Protein AF-A0A7C4HFP3-F1 (afdb_monomer_lite)

Structure (mmCIF, N/CA/C/O backbone):
data_AF-A0A7C4HFP3-F1
#
_entry.id   AF-A0A7C4HFP3-F1
#
loop_
_atom_site.group_PDB
_atom_site.id
_atom_site.type_symbol
_atom_site.label_atom_id
_atom_site.label_alt_id
_atom_site.label_comp_id
_atom_site.label_asym_id
_atom_site.label_entity_id
_atom_site.label_seq_id
_atom_site.pdbx_PDB_ins_code
_atom_site.Cartn_x
_atom_site.Cartn_y
_atom_site.Cartn_z
_atom_site.occupancy
_atom_site.B_iso_or_equiv
_atom_site.auth_seq_id
_atom_site.auth_comp_id
_atom_site.auth_asym_id
_atom_site.auth_atom_id
_atom_site.pdbx_PDB_model_num
ATOM 1 N N . MET A 1 1 ? -25.262 -24.622 18.348 1.00 44.69 1 MET A N 1
ATOM 2 C CA . MET A 1 1 ? -24.887 -23.699 19.445 1.00 44.69 1 MET A CA 1
ATOM 3 C C . MET A 1 1 ? -24.596 -22.331 18.831 1.00 44.69 1 MET A C 1
ATOM 5 O O . MET A 1 1 ? -23.544 -22.157 18.230 1.00 44.69 1 MET A O 1
ATOM 9 N N . ILE A 1 2 ? -25.546 -21.393 18.863 1.00 47.62 2 ILE A N 1
ATOM 10 C CA . ILE A 1 2 ? -25.337 -20.056 18.283 1.00 47.62 2 ILE A CA 1
ATOM 11 C C . ILE A 1 2 ? -24.430 -19.285 19.248 1.00 47.62 2 ILE A C 1
ATOM 13 O O . ILE A 1 2 ? -24.820 -19.009 20.383 1.00 47.62 2 ILE A O 1
ATOM 17 N N . LYS A 1 3 ? -23.187 -18.998 18.843 1.00 55.00 3 LYS A N 1
ATOM 18 C CA . LYS A 1 3 ? -22.256 -18.203 19.656 1.00 55.00 3 LYS A CA 1
ATOM 19 C C . LYS A 1 3 ? -22.843 -16.798 19.828 1.00 55.00 3 LYS A C 1
ATOM 21 O O . LYS A 1 3 ? -22.959 -16.062 18.853 1.00 55.00 3 LYS A O 1
ATOM 26 N N . LYS A 1 4 ? -23.208 -16.429 21.063 1.00 72.38 4 LYS A N 1
ATOM 27 C CA . LYS A 1 4 ? -23.623 -15.058 21.399 1.00 72.38 4 LYS A CA 1
ATOM 28 C C . LYS A 1 4 ? -22.495 -14.084 21.053 1.00 72.38 4 LYS A C 1
ATOM 30 O O . LYS A 1 4 ? -21.352 -14.284 21.466 1.00 72.38 4 LYS A O 1
ATOM 35 N N . TRP A 1 5 ? -22.842 -13.039 20.310 1.00 72.81 5 TRP A N 1
ATOM 36 C CA . TRP A 1 5 ? -21.960 -11.923 19.991 1.00 72.81 5 TRP A CA 1
ATOM 37 C C . TRP A 1 5 ? -21.465 -11.242 21.279 1.00 72.81 5 TRP A C 1
ATOM 39 O O . TRP A 1 5 ? -22.260 -10.985 22.185 1.00 72.81 5 TRP A O 1
ATOM 49 N N . ARG A 1 6 ? -20.147 -11.010 21.382 1.00 79.19 6 ARG A N 1
ATOM 50 C CA . ARG A 1 6 ? -19.469 -10.622 22.638 1.00 79.19 6 ARG A CA 1
ATOM 51 C C . ARG A 1 6 ? -19.055 -9.150 22.732 1.00 79.19 6 ARG A C 1
ATOM 53 O O . ARG A 1 6 ? -18.759 -8.709 23.838 1.00 79.19 6 ARG A O 1
ATOM 60 N N . TYR A 1 7 ? -19.009 -8.427 21.617 1.00 82.12 7 TYR A N 1
ATOM 61 C CA . TYR A 1 7 ? -18.480 -7.060 21.551 1.00 82.12 7 TYR A CA 1
ATOM 62 C C . TYR A 1 7 ? -19.610 -6.041 21.333 1.00 82.12 7 TYR A C 1
ATOM 64 O O . TYR A 1 7 ? -20.630 -6.376 20.748 1.00 82.12 7 TYR A O 1
ATOM 72 N N . SER A 1 8 ? -19.494 -4.799 21.788 1.00 82.44 8 SER A N 1
ATOM 73 C CA . SER A 1 8 ? -20.427 -3.733 21.377 1.00 82.44 8 SER A CA 1
ATOM 74 C C . SER A 1 8 ? -20.034 -3.169 20.008 1.00 82.44 8 SER A C 1
ATOM 76 O O . SER A 1 8 ? -20.888 -2.943 19.153 1.00 82.44 8 SER A O 1
ATOM 78 N N . SER A 1 9 ? -18.731 -3.048 19.764 1.00 83.62 9 SER A N 1
ATOM 79 C CA . SER A 1 9 ? -18.134 -2.684 18.480 1.00 83.62 9 SER A CA 1
ATOM 80 C C . SER A 1 9 ? -16.896 -3.534 18.210 1.00 83.62 9 SER A C 1
ATOM 82 O O . SER A 1 9 ? -16.197 -3.950 19.137 1.00 83.62 9 SER A O 1
ATOM 84 N N . LEU A 1 10 ? -16.641 -3.819 16.935 1.00 87.06 10 LEU A N 1
ATOM 85 C CA . LEU A 1 10 ? -15.456 -4.522 16.464 1.00 87.06 10 LEU A CA 1
ATOM 86 C C . LEU A 1 10 ? -14.968 -3.856 15.177 1.00 87.06 10 LEU A C 1
ATOM 88 O O . LEU A 1 10 ? -15.705 -3.785 14.193 1.00 87.06 10 LEU A O 1
ATOM 92 N N . ILE A 1 11 ? -13.716 -3.412 15.168 1.00 89.00 11 ILE A N 1
ATOM 93 C CA . ILE A 1 11 ? -13.026 -2.961 13.960 1.00 89.00 11 ILE A CA 1
ATOM 94 C C . ILE A 1 11 ? -11.924 -3.952 13.598 1.00 89.00 11 ILE A C 1
ATOM 96 O O . ILE A 1 11 ? -11.245 -4.499 14.469 1.00 89.00 11 ILE A O 1
ATOM 100 N N . SER A 1 12 ? -11.756 -4.195 12.302 1.00 89.88 12 SER A N 1
ATOM 101 C CA . SER A 1 12 ? -10.656 -4.982 11.760 1.00 89.88 12 SER A CA 1
ATOM 102 C C . SER A 1 12 ? -9.906 -4.146 10.731 1.00 89.88 12 SER A C 1
ATOM 104 O O . SER A 1 12 ? -10.438 -3.883 9.651 1.00 89.88 12 SER A O 1
ATOM 106 N N . CYS A 1 13 ? -8.677 -3.751 11.046 1.00 91.38 13 CYS A N 1
ATOM 107 C CA . CYS A 1 13 ? -7.833 -2.923 10.188 1.00 91.38 13 CYS A CA 1
ATOM 108 C C . CYS A 1 13 ? -6.816 -3.783 9.420 1.00 91.38 13 CYS A C 1
ATOM 110 O O . CYS A 1 13 ? -6.242 -4.713 10.006 1.00 91.38 13 CYS A O 1
ATOM 112 N N . PRO A 1 14 ? -6.605 -3.516 8.119 1.00 93.00 14 PRO A N 1
ATOM 113 C CA . PRO A 1 14 ? -5.610 -4.221 7.323 1.00 93.00 14 PRO A CA 1
ATOM 114 C C . PRO A 1 14 ? -4.187 -3.864 7.768 1.00 93.00 14 PRO A C 1
ATOM 116 O O . PRO A 1 14 ? -3.936 -2.775 8.283 1.00 93.00 14 PRO A O 1
ATOM 119 N N . SER A 1 15 ? -3.246 -4.773 7.525 1.00 93.06 15 SER A N 1
ATOM 120 C CA . SER A 1 15 ? -1.833 -4.394 7.423 1.00 93.06 15 SER A CA 1
ATOM 121 C C . SER A 1 15 ? -1.589 -3.621 6.137 1.00 93.06 15 SER A C 1
ATOM 123 O O . SER A 1 15 ? -2.357 -3.735 5.182 1.00 93.06 15 SER A O 1
ATOM 125 N N . ILE A 1 16 ? -0.531 -2.815 6.118 1.00 93.69 16 ILE A N 1
ATOM 126 C CA . ILE A 1 16 ? -0.219 -1.931 4.999 1.00 93.69 16 ILE A CA 1
ATOM 127 C C . ILE A 1 16 ? 1.251 -2.098 4.631 1.00 93.69 16 ILE A C 1
ATOM 129 O O . ILE A 1 16 ? 2.123 -2.107 5.499 1.00 93.69 16 ILE A O 1
ATOM 133 N N . VAL A 1 17 ? 1.512 -2.209 3.332 1.00 95.25 17 VAL A N 1
ATOM 134 C CA . VAL A 1 17 ? 2.855 -2.149 2.753 1.00 95.25 17 VAL A CA 1
ATOM 135 C C . VAL A 1 17 ? 3.007 -0.812 2.034 1.00 95.25 17 VAL A C 1
ATOM 137 O O . VAL A 1 17 ? 2.148 -0.450 1.232 1.00 95.25 17 VAL A O 1
ATOM 140 N N . ILE A 1 18 ? 4.099 -0.091 2.295 1.00 96.25 18 ILE A N 1
ATOM 141 C CA . ILE A 1 18 ? 4.493 1.077 1.495 1.00 96.25 18 ILE A CA 1
ATOM 142 C C . ILE A 1 18 ? 5.400 0.582 0.382 1.00 96.25 18 ILE A C 1
ATOM 144 O O . ILE A 1 18 ? 6.543 0.203 0.635 1.00 96.25 18 ILE A O 1
ATOM 148 N N . LEU A 1 19 ? 4.870 0.558 -0.836 1.00 96.81 19 LEU A N 1
ATOM 149 C CA . LEU A 1 19 ? 5.567 0.066 -2.021 1.00 96.81 19 LEU A CA 1
ATOM 150 C C . LEU A 1 19 ? 6.767 0.938 -2.380 1.00 96.81 19 LEU A C 1
ATOM 152 O O . LEU A 1 19 ? 7.773 0.418 -2.847 1.00 96.81 19 LEU A O 1
ATOM 156 N N . GLY A 1 20 ? 6.668 2.236 -2.119 1.00 96.75 20 GLY A N 1
ATOM 157 C CA . GLY A 1 20 ? 7.759 3.175 -2.292 1.00 96.75 20 GLY A CA 1
ATOM 158 C C . GLY A 1 20 ? 7.278 4.618 -2.243 1.00 96.75 20 GLY A C 1
ATOM 159 O O . GLY A 1 20 ? 6.176 4.918 -1.771 1.00 96.75 20 GLY A O 1
ATOM 160 N N . GLU A 1 21 ? 8.129 5.508 -2.729 1.00 97.12 21 GLU A N 1
ATOM 161 C CA . GLU A 1 21 ? 7.926 6.952 -2.710 1.00 97.12 21 GLU A CA 1
ATOM 162 C C . GLU A 1 21 ? 8.136 7.576 -4.091 1.00 97.12 21 GLU A C 1
ATOM 164 O O . GLU A 1 21 ? 8.663 6.957 -5.019 1.00 97.12 21 GLU A O 1
ATOM 169 N N . PHE A 1 22 ? 7.719 8.829 -4.214 1.00 97.12 22 PHE A N 1
ATOM 170 C CA . PHE A 1 22 ? 8.021 9.673 -5.362 1.00 97.12 22 PHE A CA 1
ATOM 171 C C . PHE A 1 22 ? 8.162 11.127 -4.924 1.00 97.12 22 PHE A C 1
ATOM 173 O O . PHE A 1 22 ? 7.646 11.543 -3.880 1.00 97.12 22 PHE A O 1
ATOM 180 N N . LYS A 1 23 ? 8.839 11.916 -5.758 1.00 95.31 23 LYS A N 1
ATOM 181 C CA . LYS A 1 23 ? 8.830 13.378 -5.686 1.00 95.31 23 LYS A CA 1
ATOM 182 C C . LYS A 1 23 ? 8.262 13.932 -6.980 1.00 95.31 23 LYS A C 1
ATOM 184 O O . LYS A 1 23 ? 8.644 13.498 -8.061 1.00 95.31 23 LYS A O 1
ATOM 189 N N . TYR A 1 24 ? 7.376 14.908 -6.862 1.00 91.56 24 TYR A N 1
ATOM 190 C CA . TYR A 1 24 ? 6.824 15.629 -7.999 1.00 91.56 24 TYR A CA 1
ATOM 191 C C . TYR A 1 24 ? 6.900 17.119 -7.691 1.00 91.56 24 TYR A C 1
ATOM 193 O O . TYR A 1 24 ? 6.152 17.623 -6.857 1.00 91.56 24 TYR A O 1
ATOM 201 N N . ARG A 1 25 ? 7.828 17.833 -8.339 1.00 89.25 25 ARG A N 1
ATOM 202 C CA . ARG A 1 25 ? 8.167 19.224 -7.982 1.00 89.25 25 ARG A CA 1
ATOM 203 C C . ARG A 1 25 ? 8.551 19.312 -6.491 1.00 89.25 25 ARG A C 1
ATOM 205 O O . ARG A 1 25 ? 9.340 18.495 -6.025 1.00 89.25 25 ARG A O 1
ATOM 212 N N . ASP A 1 26 ? 7.970 20.251 -5.746 1.00 87.94 26 ASP A N 1
ATOM 213 C CA . ASP A 1 26 ? 8.252 20.481 -4.321 1.00 87.94 26 ASP A CA 1
ATOM 214 C C . ASP A 1 26 ? 7.401 19.622 -3.371 1.00 87.94 26 ASP A C 1
ATOM 216 O O . ASP A 1 26 ? 7.373 19.858 -2.162 1.00 87.94 26 ASP A O 1
ATOM 220 N N . THR A 1 27 ? 6.681 18.629 -3.899 1.00 90.00 27 THR A N 1
ATOM 221 C CA . THR A 1 27 ? 5.898 17.692 -3.091 1.00 90.00 27 THR A CA 1
ATOM 222 C C . THR A 1 27 ? 6.437 16.268 -3.192 1.00 90.00 27 THR A C 1
ATOM 224 O O . THR A 1 27 ? 7.168 15.900 -4.115 1.00 90.00 27 THR A O 1
ATOM 227 N N . TYR A 1 28 ? 6.095 15.470 -2.188 1.00 94.50 28 TYR A N 1
ATOM 228 C CA . TYR A 1 28 ? 6.434 14.063 -2.093 1.00 94.50 28 TYR A CA 1
ATOM 229 C C . TYR A 1 28 ? 5.181 13.243 -1.820 1.00 94.50 28 TYR A C 1
ATOM 231 O O . TYR A 1 28 ? 4.161 13.763 -1.358 1.00 94.50 28 TYR A O 1
ATOM 239 N N . GLY A 1 29 ? 5.264 11.949 -2.083 1.00 97.06 29 GLY A N 1
ATOM 240 C CA . GLY A 1 29 ? 4.151 11.049 -1.865 1.00 97.06 29 GLY A CA 1
ATOM 241 C C . GLY A 1 29 ? 4.576 9.617 -1.607 1.00 97.06 29 GLY A C 1
ATOM 242 O O . GLY A 1 29 ? 5.741 9.256 -1.777 1.00 97.06 29 GLY A O 1
ATOM 243 N N . TYR A 1 30 ? 3.602 8.817 -1.186 1.00 97.62 30 TYR A N 1
ATOM 244 C CA . TYR A 1 30 ? 3.766 7.392 -0.934 1.00 97.62 30 TYR A CA 1
ATOM 245 C C . TYR A 1 30 ? 2.798 6.583 -1.776 1.00 97.62 30 TYR A C 1
ATOM 247 O O . TYR A 1 30 ? 1.678 7.012 -2.062 1.00 97.62 30 TYR A O 1
ATOM 255 N N . VAL A 1 31 ? 3.234 5.374 -2.102 1.00 98.00 31 VAL A N 1
ATOM 256 C CA . VAL A 1 31 ? 2.419 4.362 -2.759 1.00 98.00 31 VAL A CA 1
ATOM 257 C C . VAL A 1 31 ? 2.190 3.212 -1.796 1.00 98.00 31 VAL A C 1
ATOM 259 O O . VAL A 1 31 ? 3.138 2.712 -1.192 1.00 98.00 31 VAL A O 1
ATOM 262 N N . LEU A 1 32 ? 0.937 2.796 -1.629 1.00 96.88 32 LEU A N 1
ATOM 263 C CA . LEU A 1 32 ? 0.544 1.852 -0.591 1.00 96.88 32 LEU A CA 1
ATOM 264 C C . LEU A 1 32 ? -0.312 0.716 -1.115 1.00 96.88 32 LEU A C 1
ATOM 266 O O . LEU A 1 32 ? -1.033 0.833 -2.106 1.00 96.88 32 LEU A O 1
ATOM 270 N N . LEU A 1 33 ? -0.224 -0.376 -0.367 1.00 96.62 33 LEU A N 1
ATOM 271 C CA . LEU A 1 33 ? -0.900 -1.629 -0.618 1.00 96.62 33 LEU A CA 1
ATOM 272 C C . LEU A 1 33 ? -1.437 -2.193 0.712 1.00 96.62 33 LEU A C 1
ATOM 274 O O . LEU A 1 33 ? -0.693 -2.869 1.433 1.00 96.62 33 LEU A O 1
ATOM 278 N N . PRO A 1 34 ? -2.698 -1.911 1.091 1.00 95.81 34 PRO A N 1
ATOM 279 C CA . PRO A 1 34 ? -3.375 -2.634 2.161 1.00 95.81 34 PRO A CA 1
ATOM 280 C C . PRO A 1 34 ? -3.487 -4.128 1.835 1.00 95.81 34 PRO A C 1
ATOM 282 O O . PRO A 1 34 ? -3.687 -4.521 0.684 1.00 95.81 34 PRO A O 1
ATOM 285 N N . LEU A 1 35 ? -3.397 -4.971 2.862 1.00 94.69 35 LEU A N 1
ATOM 286 C CA . LEU A 1 35 ? -3.428 -6.428 2.743 1.00 94.69 35 LEU A CA 1
ATOM 287 C C . LEU A 1 35 ? -4.611 -7.047 3.490 1.00 94.69 35 LEU A C 1
ATOM 289 O O . LEU A 1 35 ? -5.059 -6.567 4.535 1.00 94.69 35 LEU A O 1
ATOM 293 N N . VAL A 1 36 ? -5.083 -8.189 2.986 1.00 92.00 36 VAL A N 1
ATOM 294 C CA . VAL A 1 36 ? -6.166 -8.964 3.610 1.00 92.00 36 VAL A CA 1
ATOM 295 C C . VAL A 1 36 ? -5.711 -9.533 4.957 1.00 92.00 36 VAL A C 1
ATOM 297 O O . VAL A 1 36 ? -6.505 -9.593 5.894 1.00 92.00 36 VAL A O 1
ATOM 300 N N . TYR A 1 37 ? -4.443 -9.941 5.064 1.00 88.00 37 TYR A N 1
ATOM 301 C CA . TYR A 1 37 ? -3.805 -10.487 6.264 1.00 88.00 37 TYR A CA 1
ATOM 302 C C . TYR A 1 37 ? -2.300 -10.152 6.253 1.00 88.00 37 TYR A C 1
ATOM 304 O O . TYR A 1 37 ? -1.715 -10.166 5.168 1.00 88.00 37 TYR A O 1
ATOM 312 N N . PRO A 1 38 ? -1.652 -9.921 7.415 1.00 89.19 38 PRO A N 1
ATOM 313 C CA . PRO A 1 38 ? -2.210 -9.899 8.776 1.00 89.19 38 PRO A CA 1
ATOM 314 C C . PRO A 1 38 ? -3.124 -8.696 9.050 1.00 89.19 38 PRO A C 1
ATOM 316 O O . PRO A 1 38 ? -3.157 -7.744 8.278 1.00 89.19 38 PRO A O 1
ATOM 319 N N . ARG A 1 39 ? -3.911 -8.753 10.133 1.00 90.38 39 ARG A N 1
ATOM 320 C CA . ARG A 1 39 ? -4.842 -7.684 10.543 1.00 90.38 39 ARG A CA 1
ATOM 321 C C . ARG A 1 39 ? -4.739 -7.390 12.035 1.00 90.38 39 ARG A C 1
ATOM 323 O O . ARG A 1 39 ? -4.388 -8.273 12.823 1.00 90.38 39 ARG A O 1
ATOM 330 N N . VAL A 1 40 ? -5.118 -6.174 12.409 1.00 89.94 40 VAL A N 1
ATOM 331 C CA . VAL A 1 40 ? -5.396 -5.775 13.792 1.00 89.94 40 VAL A CA 1
ATOM 332 C C . VAL A 1 40 ? -6.902 -5.830 13.992 1.00 89.94 40 VAL A C 1
ATOM 334 O O . VAL A 1 40 ? -7.651 -5.236 13.222 1.00 89.94 40 VAL A O 1
ATOM 337 N N . ASN A 1 41 ? -7.355 -6.546 15.018 1.00 89.44 41 ASN A N 1
ATOM 338 C CA . ASN A 1 41 ? -8.759 -6.566 15.414 1.00 89.44 41 ASN A CA 1
ATOM 339 C C . ASN A 1 41 ? -8.889 -5.918 16.787 1.00 89.44 41 ASN A C 1
ATOM 341 O O . ASN A 1 41 ? -8.182 -6.306 17.716 1.00 89.44 41 ASN A O 1
ATOM 345 N N . ILE A 1 42 ? -9.788 -4.948 16.917 1.00 88.50 42 ILE A N 1
ATOM 346 C CA . ILE A 1 42 ? -10.028 -4.243 18.175 1.00 88.50 42 ILE A CA 1
ATOM 347 C C . ILE A 1 42 ? -11.515 -4.314 18.479 1.00 88.50 42 ILE A C 1
ATOM 349 O O . ILE A 1 42 ? -12.342 -3.861 17.688 1.00 88.50 42 ILE A O 1
ATOM 353 N N . GLY A 1 43 ? -11.846 -4.913 19.618 1.00 88.00 43 GLY A N 1
ATOM 354 C CA . GLY A 1 43 ? -13.211 -5.044 20.106 1.00 88.00 43 GLY A CA 1
ATOM 355 C C . GLY A 1 43 ? -13.427 -4.249 21.386 1.00 88.00 43 GLY A C 1
ATOM 356 O O . GLY A 1 43 ? -12.537 -4.168 22.229 1.00 88.00 43 GLY A O 1
ATOM 357 N N . VAL A 1 44 ? -14.626 -3.699 21.566 1.00 86.00 44 VAL A N 1
ATOM 358 C CA . VAL A 1 44 ? -15.064 -3.140 22.853 1.00 86.00 44 VAL A CA 1
ATOM 359 C C . VAL A 1 44 ? -15.953 -4.157 23.555 1.00 86.00 44 VAL A C 1
ATOM 361 O O . VAL A 1 44 ? -16.966 -4.592 23.009 1.00 86.00 44 VAL A O 1
ATOM 364 N N . ARG A 1 45 ? -15.593 -4.548 24.778 1.00 86.06 45 ARG A N 1
ATOM 365 C CA . ARG A 1 45 ? -16.376 -5.456 25.623 1.00 86.06 45 ARG A CA 1
ATOM 366 C C . ARG A 1 45 ? -16.523 -4.860 27.015 1.00 86.06 45 ARG A C 1
ATOM 368 O O . ARG A 1 45 ? -15.530 -4.622 27.694 1.00 86.06 45 ARG A O 1
ATOM 375 N N . ASN A 1 46 ? -17.764 -4.637 27.453 1.00 84.88 46 ASN A N 1
ATOM 376 C CA . ASN A 1 46 ? -18.079 -4.025 28.752 1.00 84.88 46 ASN A CA 1
ATOM 377 C C . ASN A 1 46 ? -17.323 -2.696 28.984 1.00 84.88 46 ASN A C 1
ATOM 379 O O . ASN A 1 46 ? -16.759 -2.479 30.054 1.00 84.88 46 ASN A O 1
ATOM 383 N N . GLY A 1 47 ? -17.231 -1.853 27.948 1.00 81.56 47 GLY A N 1
ATOM 384 C CA . GLY A 1 47 ? -16.500 -0.579 27.991 1.00 81.56 47 GLY A CA 1
ATOM 385 C C . GLY A 1 47 ? -14.969 -0.691 27.967 1.00 81.56 47 GLY A C 1
ATOM 386 O O . GLY A 1 47 ? -14.295 0.332 28.003 1.00 81.56 47 GLY A O 1
ATOM 387 N N . LYS A 1 48 ? -14.399 -1.902 27.887 1.00 86.38 48 LYS A N 1
ATOM 388 C CA . LYS A 1 48 ? -12.948 -2.128 27.796 1.00 86.38 48 LYS A CA 1
ATOM 389 C C . LYS A 1 48 ? -12.533 -2.492 26.375 1.00 86.38 48 LYS A C 1
ATOM 391 O O . LYS A 1 48 ? -13.218 -3.271 25.712 1.00 86.38 48 LYS A O 1
ATOM 396 N N . LEU A 1 49 ? -11.398 -1.952 25.938 1.00 88.12 49 LEU A N 1
ATOM 397 C CA . LEU A 1 49 ? -10.771 -2.296 24.664 1.00 88.12 49 LEU A CA 1
ATOM 398 C C . LEU A 1 49 ? -10.012 -3.620 24.786 1.00 88.12 49 LEU A C 1
ATOM 400 O O . LEU A 1 49 ? -9.195 -3.797 25.687 1.00 88.12 49 LEU A O 1
ATOM 404 N N . GLU A 1 50 ? -10.261 -4.526 23.851 1.00 89.12 50 GLU A N 1
ATOM 405 C CA . GLU A 1 50 ? -9.519 -5.766 23.657 1.00 89.12 50 GLU A CA 1
ATOM 406 C C . GLU A 1 50 ? -8.848 -5.708 22.283 1.00 89.12 50 GLU A C 1
ATOM 408 O O . GLU A 1 50 ? -9.520 -5.540 21.264 1.00 89.12 50 GLU A O 1
ATOM 413 N N . VAL A 1 51 ? -7.519 -5.816 22.259 1.00 86.94 51 VAL A N 1
ATOM 414 C CA . VAL A 1 51 ? -6.713 -5.728 21.037 1.00 86.94 51 VAL A CA 1
ATOM 415 C C . VAL A 1 51 ? -6.157 -7.106 20.721 1.00 86.94 51 VAL A C 1
ATOM 417 O O . VAL A 1 51 ? -5.445 -7.701 21.525 1.00 86.94 51 VAL A O 1
ATOM 420 N N . ILE A 1 52 ? -6.469 -7.602 19.530 1.00 84.50 52 ILE A N 1
ATOM 421 C CA . ILE A 1 52 ? -5.925 -8.836 18.976 1.00 84.50 52 ILE A CA 1
ATOM 422 C C . ILE A 1 52 ? -5.177 -8.451 17.701 1.00 84.50 52 ILE A C 1
ATOM 424 O O . ILE A 1 52 ? -5.747 -8.415 16.605 1.00 84.50 52 ILE A O 1
ATOM 428 N N . SER A 1 53 ? -3.894 -8.131 17.862 1.00 83.00 53 SER A N 1
ATOM 429 C CA . SER A 1 53 ? -2.993 -7.802 16.760 1.00 83.00 53 SER A CA 1
ATOM 430 C C . SER A 1 53 ? -2.168 -9.020 16.360 1.00 83.00 53 SER A C 1
ATOM 432 O O . SER A 1 53 ? -1.620 -9.726 17.205 1.00 83.00 53 SER A O 1
ATOM 434 N N . ARG A 1 54 ? -2.091 -9.277 15.053 1.00 77.56 54 ARG A N 1
ATOM 435 C CA . ARG A 1 54 ? -1.156 -10.247 14.460 1.00 77.56 54 ARG A CA 1
ATOM 436 C C . ARG A 1 54 ? -0.249 -9.603 13.420 1.00 77.56 54 ARG A C 1
ATOM 438 O O . ARG A 1 54 ? 0.365 -10.320 12.636 1.00 77.56 54 ARG A O 1
ATOM 445 N N . ILE A 1 55 ? -0.234 -8.274 13.346 1.00 80.50 55 ILE A N 1
ATOM 446 C CA . ILE A 1 55 ? 0.574 -7.553 12.368 1.00 80.50 55 ILE A CA 1
ATOM 447 C C . ILE A 1 55 ? 1.984 -7.418 12.949 1.00 80.50 55 ILE A C 1
ATOM 449 O O . ILE A 1 55 ? 2.136 -6.748 13.968 1.00 80.50 55 ILE A O 1
ATOM 453 N N . PRO A 1 56 ? 3.009 -8.045 12.347 1.00 82.12 56 PRO A N 1
ATOM 454 C CA . PRO A 1 56 ? 4.379 -7.811 12.768 1.00 82.12 56 PRO A CA 1
ATOM 455 C C . PRO A 1 56 ? 4.822 -6.395 12.379 1.00 82.12 56 PRO A C 1
ATOM 457 O O . PRO A 1 56 ? 4.279 -5.787 11.454 1.00 82.12 56 PRO A O 1
ATOM 460 N N . ASN A 1 57 ? 5.852 -5.877 13.050 1.00 82.50 57 ASN A N 1
ATOM 461 C CA . ASN A 1 57 ? 6.370 -4.528 12.793 1.00 82.50 57 ASN A CA 1
ATOM 462 C C . ASN A 1 57 ? 6.840 -4.322 11.340 1.00 82.50 57 ASN A C 1
ATOM 464 O O . ASN A 1 57 ? 6.790 -3.201 10.839 1.00 82.50 57 ASN A O 1
ATOM 468 N N . SER A 1 5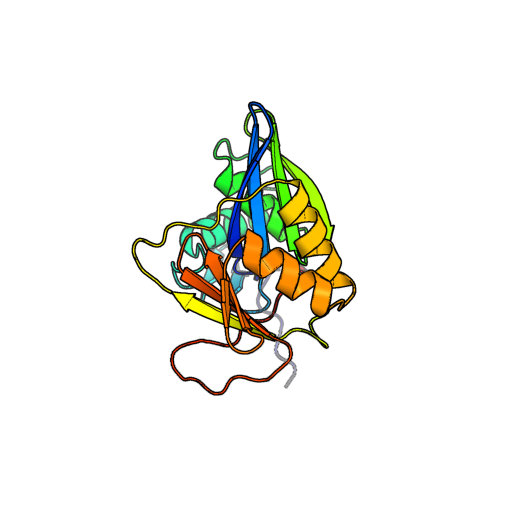8 ? 7.172 -5.403 10.628 1.00 81.75 58 SER A N 1
ATOM 469 C CA . SER A 1 58 ? 7.479 -5.409 9.191 1.00 81.75 58 SER A CA 1
ATOM 470 C C . SER A 1 58 ? 6.331 -4.950 8.277 1.00 81.75 58 SER A C 1
ATOM 472 O O . SER A 1 58 ? 6.561 -4.709 7.096 1.00 81.75 58 SER A O 1
ATOM 474 N N . PHE A 1 59 ? 5.113 -4.801 8.807 1.00 85.81 59 PHE A N 1
ATOM 475 C CA . PHE A 1 59 ? 3.945 -4.239 8.119 1.00 85.81 59 PHE A CA 1
ATOM 476 C C . PHE A 1 59 ? 3.359 -3.030 8.868 1.00 85.81 59 PHE A C 1
ATOM 478 O O . PHE A 1 59 ? 2.138 -2.875 8.964 1.00 85.81 59 PHE A O 1
ATOM 485 N N . LEU A 1 60 ? 4.228 -2.204 9.462 1.00 87.88 60 LEU A N 1
ATOM 486 C CA . LEU A 1 60 ? 3.845 -1.008 10.223 1.00 87.88 60 LEU A CA 1
ATOM 487 C C . LEU A 1 60 ? 2.912 -1.312 11.409 1.00 87.88 60 LEU A C 1
ATOM 489 O O . LEU A 1 60 ? 2.053 -0.496 11.740 1.00 87.88 60 LEU A O 1
ATOM 493 N N . GLY A 1 61 ? 3.066 -2.479 12.048 1.00 88.62 61 GLY A N 1
ATOM 494 C CA . GLY A 1 61 ? 2.154 -2.985 13.082 1.00 88.62 61 GLY A CA 1
ATOM 495 C C . GLY A 1 61 ? 1.803 -1.972 14.177 1.00 88.62 61 GLY A C 1
ATOM 496 O O . GLY A 1 61 ? 0.623 -1.774 14.459 1.00 88.62 61 GLY A O 1
ATOM 497 N N . GLU A 1 62 ? 2.796 -1.272 14.729 1.00 90.31 62 GLU A N 1
ATOM 498 C CA . GLU A 1 62 ? 2.588 -0.242 15.758 1.00 90.31 62 GLU A CA 1
ATOM 499 C C . GLU A 1 62 ? 1.762 0.953 15.256 1.00 90.31 62 GLU A C 1
ATOM 501 O O . GLU A 1 62 ? 0.809 1.374 15.918 1.00 90.31 62 GLU A O 1
ATOM 506 N N . ILE A 1 63 ? 2.080 1.473 14.065 1.00 92.12 63 ILE A N 1
ATOM 507 C CA . ILE A 1 63 ? 1.367 2.610 13.464 1.00 92.12 63 ILE A CA 1
ATOM 508 C C . ILE A 1 63 ? -0.064 2.200 13.109 1.00 92.12 63 ILE A C 1
ATOM 510 O O . ILE A 1 63 ? -1.014 2.910 13.438 1.00 92.12 63 ILE A O 1
ATOM 514 N N . VAL A 1 64 ? -0.234 1.031 12.486 1.00 92.50 64 VAL A N 1
ATOM 515 C CA . VAL A 1 64 ? -1.545 0.476 12.129 1.00 92.50 64 VAL A CA 1
ATOM 516 C C . VAL A 1 64 ? -2.398 0.273 13.375 1.00 92.50 64 VAL A C 1
ATOM 518 O O . VAL A 1 64 ? -3.563 0.664 13.380 1.00 92.50 64 VAL A O 1
ATOM 521 N N . GLU A 1 65 ? -1.845 -0.294 14.448 1.00 91.75 65 GLU A N 1
ATOM 522 C CA . GLU A 1 65 ? -2.577 -0.488 15.698 1.00 91.75 65 GLU A CA 1
ATOM 523 C C . GLU A 1 65 ? -2.991 0.847 16.328 1.00 91.75 65 GLU A C 1
ATOM 525 O O . GLU A 1 65 ? -4.153 1.002 16.712 1.00 91.75 65 GLU A O 1
ATOM 530 N N . LYS A 1 66 ? -2.079 1.826 16.391 1.00 91.06 66 LYS A N 1
ATOM 531 C CA . LYS A 1 66 ? -2.361 3.181 16.891 1.00 91.06 66 LYS A CA 1
ATOM 532 C C . LYS A 1 66 ? -3.495 3.837 16.102 1.00 91.06 66 LYS A C 1
ATOM 534 O O . LYS A 1 66 ? -4.471 4.296 16.693 1.00 91.06 66 LYS A O 1
ATOM 539 N N . VAL A 1 67 ? -3.392 3.844 14.776 1.00 91.12 67 VAL A N 1
ATOM 540 C CA . VAL A 1 67 ? -4.404 4.409 13.874 1.00 91.12 67 VAL A CA 1
ATOM 541 C C . VAL A 1 67 ? -5.743 3.684 14.030 1.00 91.12 67 VAL A C 1
ATOM 543 O O . VAL A 1 67 ? -6.778 4.330 14.172 1.00 91.12 67 VAL A O 1
ATOM 546 N N . CYS A 1 68 ? -5.735 2.351 14.082 1.00 89.94 68 CYS A N 1
ATOM 547 C CA . CYS A 1 68 ? -6.944 1.544 14.228 1.00 89.94 68 CYS A CA 1
ATOM 548 C C . CYS A 1 68 ? -7.665 1.811 15.561 1.00 89.94 68 CYS A C 1
ATOM 550 O O . CYS A 1 68 ? -8.888 1.960 15.591 1.00 89.94 68 CYS A O 1
ATOM 552 N N . LYS A 1 69 ? -6.908 1.933 16.664 1.00 89.31 69 LYS A N 1
ATOM 553 C CA . LYS A 1 69 ? -7.435 2.347 17.976 1.00 89.31 69 LYS A CA 1
ATOM 554 C C . LYS A 1 69 ? -8.081 3.727 17.894 1.00 89.31 69 LYS A C 1
ATOM 556 O O . LYS A 1 69 ? -9.185 3.908 18.398 1.00 89.31 69 LYS A O 1
ATOM 561 N N . ASN A 1 70 ? -7.422 4.678 17.235 1.00 88.56 70 ASN A N 1
ATOM 562 C CA . ASN A 1 70 ? -7.937 6.036 17.096 1.00 88.56 70 ASN A CA 1
ATOM 563 C C . ASN A 1 70 ? -9.226 6.091 16.272 1.00 88.56 70 ASN A C 1
ATOM 565 O O . ASN A 1 70 ? -10.139 6.792 16.682 1.00 88.56 70 ASN A O 1
ATOM 569 N N . ILE A 1 71 ? -9.350 5.317 15.188 1.00 87.44 71 ILE A N 1
ATOM 570 C CA . ILE A 1 71 ? -10.603 5.227 14.414 1.00 87.44 71 ILE A CA 1
ATOM 571 C C . ILE A 1 71 ? -11.763 4.741 15.294 1.00 87.44 71 ILE A C 1
ATOM 573 O O . ILE A 1 71 ? -12.870 5.266 15.211 1.00 87.44 71 ILE A O 1
ATOM 577 N N . LEU A 1 72 ? -11.521 3.739 16.145 1.00 85.19 72 LEU A N 1
ATOM 578 C CA . LEU A 1 72 ? -12.558 3.178 17.012 1.00 85.19 72 LEU A CA 1
ATOM 579 C C . LEU A 1 72 ? -12.977 4.135 18.139 1.00 85.19 72 LEU A C 1
ATOM 581 O O . LEU A 1 72 ? -14.150 4.170 18.506 1.00 85.19 72 LEU A O 1
ATOM 585 N N . CYS A 1 73 ? -12.020 4.870 18.709 1.00 80.56 73 CYS A N 1
ATOM 586 C CA . CYS A 1 73 ? -12.233 5.713 19.888 1.00 80.56 73 CYS A CA 1
ATOM 587 C C . CYS A 1 73 ? -12.588 7.170 19.558 1.00 80.56 73 CYS A C 1
ATOM 589 O O . CYS A 1 73 ? -13.235 7.832 20.368 1.00 80.56 73 CYS A O 1
ATOM 591 N N . SER A 1 74 ? -12.167 7.673 18.398 1.00 73.19 74 SER A N 1
ATOM 592 C CA . SER A 1 74 ? -12.218 9.091 18.043 1.00 73.19 74 SER A CA 1
ATOM 593 C C . SER A 1 74 ? -12.817 9.268 16.651 1.00 73.19 74 SER A C 1
ATOM 595 O O . SER A 1 74 ? -12.223 8.881 15.651 1.00 73.19 74 SER A O 1
ATOM 597 N N . GLN A 1 75 ? -13.970 9.935 16.566 1.00 64.19 75 GLN A N 1
ATOM 598 C CA . GLN A 1 75 ? -14.614 10.236 15.279 1.00 64.19 75 GLN A CA 1
ATOM 599 C C . GLN A 1 75 ? -13.857 11.291 14.444 1.00 64.19 75 GLN A C 1
ATOM 601 O O . GLN A 1 75 ? -14.126 11.417 13.256 1.00 64.19 75 GLN A O 1
ATOM 606 N N . ASN A 1 76 ? -12.894 12.011 15.040 1.00 64.25 76 ASN A N 1
ATOM 607 C CA . ASN A 1 76 ? -12.141 13.107 14.412 1.00 64.25 76 ASN A CA 1
ATOM 608 C C . ASN A 1 76 ? -10.620 12.946 14.595 1.00 64.25 76 ASN A C 1
ATOM 610 O O . ASN A 1 76 ? -9.963 13.799 15.193 1.00 64.25 76 ASN A O 1
ATOM 614 N N . TYR A 1 77 ? -10.041 11.834 14.138 1.00 70.81 77 TYR A N 1
ATOM 615 C CA . TYR A 1 77 ? -8.586 11.669 14.182 1.00 70.81 77 TYR A CA 1
ATOM 616 C C . TYR A 1 77 ? -7.897 12.571 13.148 1.00 70.81 77 TYR A C 1
ATOM 618 O O . TYR A 1 77 ? -8.095 12.421 11.944 1.00 70.81 77 TYR A O 1
ATOM 626 N N . VAL A 1 78 ? -7.058 13.489 13.631 1.00 71.56 78 VAL A N 1
ATOM 627 C CA . VAL A 1 78 ? -6.189 14.341 12.810 1.00 71.56 78 VAL A CA 1
ATOM 628 C C . VAL A 1 78 ? -4.750 14.078 13.242 1.00 71.56 78 VAL A C 1
ATOM 630 O O . VAL A 1 78 ? -4.366 14.446 14.351 1.00 71.56 78 VAL A O 1
ATOM 633 N N . SER A 1 79 ? -3.958 13.421 12.390 1.00 77.88 79 SER A N 1
ATOM 634 C CA . SER A 1 79 ? -2.511 13.297 12.608 1.00 77.88 79 SER A CA 1
ATOM 635 C C . SER A 1 79 ? -1.761 14.410 11.887 1.00 77.88 79 SER A C 1
ATOM 637 O O . SER A 1 79 ? -2.064 14.716 10.732 1.00 77.88 79 SER A O 1
ATOM 639 N N . THR A 1 80 ? -0.782 15.001 12.573 1.00 82.06 80 THR A N 1
ATOM 640 C CA . THR A 1 80 ? 0.191 15.937 11.995 1.00 82.06 80 THR A CA 1
ATOM 641 C C . THR A 1 80 ? 1.351 15.217 11.310 1.00 82.06 80 THR A C 1
ATOM 643 O O . THR A 1 80 ? 2.076 15.846 10.539 1.00 82.06 80 THR A O 1
ATOM 646 N N . ASP A 1 81 ? 1.518 13.917 11.565 1.00 91.12 81 ASP A N 1
ATOM 647 C CA . ASP A 1 81 ? 2.483 13.077 10.871 1.00 91.12 81 ASP A CA 1
ATOM 648 C C . ASP A 1 81 ? 1.897 12.587 9.541 1.00 91.12 81 ASP A C 1
ATOM 650 O O . ASP A 1 81 ? 0.801 12.023 9.477 1.00 91.12 81 ASP A O 1
ATOM 654 N N . PHE A 1 82 ? 2.635 12.818 8.454 1.00 92.12 82 PHE A N 1
ATOM 655 C CA . PHE A 1 82 ? 2.162 12.484 7.114 1.00 92.12 82 PHE A CA 1
ATOM 656 C C . PHE A 1 82 ? 1.997 10.973 6.923 1.00 92.12 82 PHE A C 1
ATOM 658 O O . PHE A 1 82 ? 1.025 10.547 6.303 1.00 92.12 82 PHE A O 1
ATOM 665 N N . LEU A 1 83 ? 2.910 10.159 7.461 1.00 92.88 83 LEU A N 1
ATOM 666 C CA . LEU A 1 83 ? 2.836 8.709 7.321 1.00 92.88 83 LEU A CA 1
ATOM 667 C C . LEU A 1 83 ? 1.608 8.155 8.055 1.00 92.88 83 LEU A C 1
ATOM 669 O O . LEU A 1 83 ? 0.851 7.373 7.483 1.00 92.88 83 LEU A O 1
ATOM 673 N N . GLU A 1 84 ? 1.345 8.608 9.279 1.00 93.06 84 GLU A N 1
ATOM 674 C CA . GLU A 1 84 ? 0.119 8.277 10.008 1.00 93.06 84 GLU A CA 1
ATOM 675 C C . GLU A 1 84 ? -1.142 8.712 9.251 1.00 93.06 84 GLU A C 1
ATOM 677 O O . GLU A 1 84 ? -2.122 7.966 9.225 1.00 93.06 84 GLU A O 1
ATOM 682 N N . ASN A 1 85 ? -1.127 9.884 8.604 1.00 92.69 85 ASN A N 1
ATOM 683 C CA . ASN A 1 85 ? -2.252 10.379 7.805 1.00 92.69 85 ASN A CA 1
ATOM 684 C C . ASN A 1 85 ? -2.533 9.473 6.596 1.00 92.69 85 ASN A C 1
ATOM 686 O O . ASN A 1 85 ? -3.678 9.088 6.346 1.00 92.69 85 ASN A O 1
ATOM 690 N N . VAL A 1 86 ? -1.475 9.082 5.884 1.00 94.56 86 VAL A N 1
ATOM 691 C CA . VAL A 1 86 ? -1.533 8.139 4.765 1.00 94.56 86 VAL A CA 1
ATOM 692 C C . VAL A 1 86 ? -2.070 6.779 5.229 1.00 94.56 86 VAL A C 1
ATOM 694 O O . VAL A 1 86 ? -2.989 6.234 4.614 1.00 94.56 86 VAL A O 1
ATOM 697 N N . VAL A 1 87 ? -1.542 6.242 6.334 1.00 93.94 87 VAL A N 1
ATOM 698 C CA . VAL A 1 87 ? -1.976 4.965 6.924 1.00 93.94 87 VAL A CA 1
ATOM 699 C C . VAL A 1 87 ? -3.448 5.032 7.331 1.00 93.94 87 VAL A C 1
ATOM 701 O O . VAL A 1 87 ? -4.212 4.137 6.980 1.00 93.94 87 VAL A O 1
ATOM 704 N N . TYR A 1 88 ? -3.876 6.111 7.992 1.00 92.12 88 TYR A N 1
ATOM 705 C CA . TYR A 1 88 ? -5.275 6.355 8.351 1.00 92.12 88 TYR A CA 1
ATOM 706 C C . TYR A 1 88 ? -6.195 6.353 7.134 1.00 92.12 88 TYR A C 1
ATOM 708 O O . TYR A 1 88 ? -7.174 5.610 7.122 1.00 92.12 88 TYR A O 1
ATOM 716 N N . LYS A 1 89 ? -5.878 7.120 6.086 1.00 91.75 89 LYS A N 1
ATOM 717 C CA . LYS A 1 89 ? -6.719 7.168 4.882 1.00 91.75 89 LYS A CA 1
ATOM 718 C C . LYS A 1 89 ? -6.743 5.820 4.156 1.00 91.75 89 LYS A C 1
ATOM 720 O O . LYS A 1 89 ? -7.805 5.407 3.698 1.00 91.75 89 LYS A O 1
ATOM 725 N N . THR A 1 90 ? -5.629 5.091 4.142 1.00 93.00 90 THR A N 1
ATOM 726 C CA . THR A 1 90 ? -5.541 3.739 3.560 1.00 93.00 90 THR A CA 1
ATOM 727 C C . THR A 1 90 ? -6.456 2.734 4.271 1.00 93.00 90 THR A C 1
ATOM 729 O O . THR A 1 90 ? -6.902 1.769 3.659 1.00 93.00 90 THR A O 1
ATOM 732 N N . MET A 1 91 ? -6.827 2.962 5.538 1.00 90.31 91 MET A N 1
ATOM 733 C CA . MET A 1 91 ? -7.814 2.104 6.209 1.00 90.31 91 MET A CA 1
ATOM 734 C C . MET A 1 91 ? -9.169 2.112 5.498 1.00 90.31 91 MET A C 1
ATOM 736 O O . MET A 1 91 ? -9.873 1.108 5.555 1.00 90.31 91 MET A O 1
ATOM 740 N N . PHE A 1 92 ? -9.520 3.213 4.825 1.00 88.75 92 PHE A N 1
ATOM 741 C CA . PHE A 1 92 ? -10.808 3.410 4.157 1.00 88.75 92 PHE A CA 1
ATOM 742 C C . PHE A 1 92 ? -10.775 3.096 2.654 1.00 88.75 92 PHE A C 1
ATOM 744 O O . PHE A 1 92 ? -11.822 2.789 2.086 1.00 88.75 92 PHE A O 1
ATOM 751 N N . TYR A 1 93 ? -9.602 3.135 2.016 1.00 88.12 93 TYR A N 1
ATOM 752 C CA . TYR A 1 93 ? -9.436 2.940 0.569 1.00 88.12 93 TYR A CA 1
ATOM 753 C C . TYR A 1 93 ? -8.656 1.664 0.258 1.00 88.12 93 TYR A C 1
ATOM 755 O O . TYR A 1 93 ? -7.602 1.431 0.838 1.00 88.12 93 TYR A O 1
ATOM 763 N N . GLY A 1 94 ? -9.199 0.802 -0.603 1.00 87.69 94 GLY A N 1
ATOM 764 C CA . GLY A 1 94 ? -8.586 -0.480 -0.964 1.00 87.69 94 GLY A CA 1
ATOM 765 C C . GLY A 1 94 ? -7.749 -0.436 -2.228 1.00 87.69 94 GLY A C 1
ATOM 766 O O . GLY A 1 94 ? -7.807 0.524 -2.984 1.00 87.69 94 GLY A O 1
ATOM 767 N N . GLY A 1 95 ? -7.039 -1.529 -2.487 1.00 94.56 95 GLY A N 1
ATOM 768 C CA . GLY A 1 95 ? -6.287 -1.740 -3.719 1.00 94.56 95 GLY A CA 1
ATOM 769 C C . GLY A 1 95 ? -4.901 -1.112 -3.676 1.00 94.56 95 GLY A C 1
ATOM 770 O O . GLY A 1 95 ? -4.218 -1.173 -2.662 1.00 94.56 95 GLY A O 1
ATOM 771 N N . TYR A 1 96 ? -4.463 -0.564 -4.800 1.00 97.50 96 TYR A N 1
ATOM 772 C CA . TYR A 1 96 ? -3.215 0.170 -4.957 1.00 97.50 96 TYR A CA 1
ATOM 773 C C . TYR A 1 96 ? -3.505 1.665 -4.871 1.00 97.50 96 TYR A C 1
ATOM 775 O O . TYR A 1 96 ? -4.369 2.158 -5.595 1.00 97.50 96 TYR A O 1
ATOM 783 N N . ILE A 1 97 ? -2.807 2.392 -3.999 1.00 97.81 97 ILE A N 1
ATOM 784 C CA . ILE A 1 97 ? -3.144 3.793 -3.726 1.00 97.81 97 ILE A CA 1
ATOM 785 C C . ILE A 1 97 ? -1.899 4.659 -3.795 1.00 97.81 97 ILE A C 1
ATOM 787 O O . ILE A 1 97 ? -0.889 4.356 -3.164 1.00 97.81 97 ILE A O 1
ATOM 791 N N . VAL A 1 98 ? -2.002 5.774 -4.511 1.00 98.00 98 VAL A N 1
ATOM 792 C CA . VAL A 1 98 ? -0.958 6.798 -4.588 1.00 98.00 98 VAL A CA 1
ATOM 793 C C . VAL A 1 98 ? -1.435 8.021 -3.820 1.00 98.00 98 VAL A C 1
ATOM 795 O O . VAL A 1 98 ? -2.470 8.598 -4.154 1.00 98.00 98 VAL A O 1
ATOM 798 N N . TYR A 1 99 ? -0.681 8.434 -2.805 1.00 97.50 99 TYR A N 1
ATOM 799 C CA . TYR A 1 99 ? -0.955 9.636 -2.023 1.00 97.50 99 TYR A CA 1
ATOM 800 C C . TYR A 1 99 ? 0.080 10.717 -2.286 1.00 97.50 99 TYR A C 1
ATOM 802 O O . TYR A 1 99 ? 1.275 10.443 -2.312 1.00 97.50 99 TYR A O 1
ATOM 810 N N . LEU A 1 100 ? -0.386 11.958 -2.371 1.00 96.38 100 LEU A N 1
ATOM 811 C CA . LEU A 1 100 ? 0.432 13.162 -2.421 1.00 96.38 100 LEU A CA 1
ATOM 812 C C . LEU A 1 100 ? 0.377 13.898 -1.087 1.00 96.38 100 LEU A C 1
ATOM 814 O O . LEU A 1 100 ? -0.694 14.009 -0.485 1.00 96.38 100 LEU A O 1
ATOM 818 N N . LYS A 1 101 ? 1.494 14.479 -0.652 1.00 95.19 101 LYS A N 1
ATOM 819 C CA . LYS A 1 101 ? 1.487 15.414 0.469 1.00 95.19 101 LYS A CA 1
ATOM 820 C C . LYS A 1 101 ? 1.069 16.809 0.027 1.00 95.19 101 LYS A C 1
ATOM 822 O O . LYS A 1 101 ? 1.686 17.413 -0.846 1.00 95.19 101 LYS A O 1
ATOM 827 N N . THR A 1 102 ? 0.065 17.362 0.697 1.00 90.12 102 THR A N 1
ATOM 828 C CA . THR A 1 102 ? -0.280 18.787 0.618 1.00 90.12 102 THR A CA 1
ATOM 829 C C . THR A 1 102 ? -0.335 19.343 2.038 1.00 90.12 102 THR A C 1
ATOM 831 O O . THR A 1 102 ? -1.191 18.954 2.828 1.00 90.12 102 THR A O 1
ATOM 834 N N . GLY A 1 103 ? 0.618 20.200 2.418 1.00 86.44 103 GLY A N 1
ATOM 835 C CA . GLY A 1 103 ? 0.798 20.551 3.833 1.00 86.44 103 GLY A CA 1
ATOM 836 C C . GLY A 1 103 ? 1.180 19.309 4.643 1.00 86.44 103 GLY A C 1
ATOM 837 O O . GLY A 1 103 ? 2.132 18.643 4.271 1.00 86.44 103 GLY A O 1
ATOM 838 N N . ASN A 1 104 ? 0.440 18.958 5.699 1.00 83.25 104 ASN A N 1
ATOM 839 C CA . ASN A 1 104 ? 0.598 17.676 6.419 1.00 83.25 104 ASN A CA 1
ATOM 840 C C . ASN A 1 104 ? -0.462 16.628 6.035 1.00 83.25 104 ASN A C 1
ATOM 842 O O . ASN A 1 104 ? -0.534 15.563 6.644 1.00 83.25 104 ASN A O 1
ATOM 846 N N . GLU A 1 105 ? -1.286 16.916 5.031 1.00 90.00 105 GLU A N 1
ATOM 847 C CA . GLU A 1 105 ? -2.383 16.051 4.626 1.00 90.00 105 GLU A CA 1
ATOM 848 C C . GLU A 1 105 ? -1.976 15.096 3.498 1.00 90.00 105 GLU A C 1
ATOM 850 O O . GLU A 1 105 ? -1.270 15.477 2.561 1.00 90.00 105 GLU A O 1
ATOM 855 N N . ALA A 1 106 ? -2.463 13.855 3.573 1.00 93.56 106 ALA A N 1
ATOM 856 C CA . ALA A 1 106 ? -2.371 12.875 2.502 1.00 93.56 106 ALA A CA 1
ATOM 857 C C . ALA A 1 106 ? -3.563 12.974 1.550 1.00 93.56 106 ALA A C 1
ATOM 859 O O . ALA A 1 106 ? -4.683 12.631 1.913 1.00 93.56 106 ALA A O 1
ATOM 860 N N . ILE A 1 107 ? -3.353 13.408 0.315 1.00 93.94 107 ILE A N 1
ATOM 861 C CA . ILE A 1 107 ? -4.409 13.481 -0.700 1.00 93.94 107 ILE A CA 1
ATOM 862 C C . ILE A 1 107 ? -4.296 12.258 -1.617 1.00 93.94 107 ILE A C 1
ATOM 864 O O . ILE A 1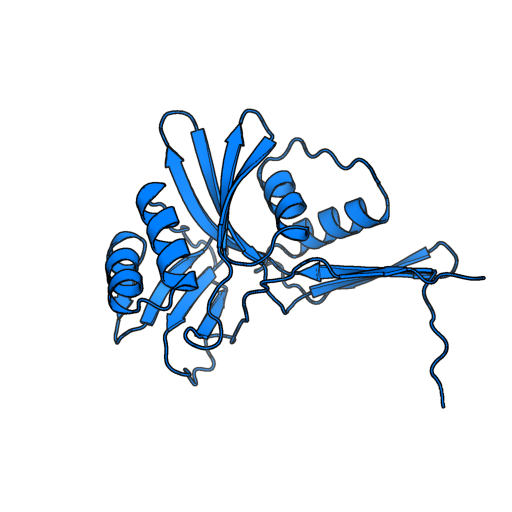 107 ? -3.245 12.090 -2.238 1.00 93.94 107 ILE A O 1
ATOM 868 N N . PRO A 1 108 ? -5.315 11.380 -1.703 1.00 94.69 108 PRO A N 1
ATOM 869 C CA . PRO A 1 108 ? -5.285 10.270 -2.650 1.00 94.69 108 PRO A CA 1
ATOM 870 C C . PRO A 1 108 ? -5.370 10.821 -4.079 1.00 94.69 108 PRO A C 1
ATOM 872 O O . PRO A 1 108 ? -6.306 11.547 -4.407 1.00 94.69 108 PRO A O 1
ATOM 875 N N . LEU A 1 109 ? -4.392 10.486 -4.918 1.00 95.31 109 LEU A N 1
ATOM 876 C CA . LEU A 1 109 ? -4.360 10.860 -6.334 1.00 95.31 109 LEU A CA 1
ATOM 877 C C . LEU A 1 109 ? -4.994 9.792 -7.220 1.00 95.31 109 LEU A C 1
ATOM 879 O O . LEU A 1 109 ? -5.781 10.110 -8.106 1.00 95.31 109 LEU A O 1
ATOM 883 N N . THR A 1 110 ? -4.651 8.527 -6.980 1.00 95.56 110 THR A N 1
ATOM 884 C CA . THR A 1 110 ? -5.271 7.384 -7.654 1.00 95.56 110 THR A CA 1
ATOM 885 C C . THR A 1 110 ? -5.499 6.242 -6.672 1.00 95.56 110 THR A C 1
ATOM 887 O O . THR A 1 110 ? -4.738 6.068 -5.716 1.00 95.56 110 THR A O 1
ATOM 890 N N . ILE A 1 111 ? -6.577 5.498 -6.915 1.00 95.81 111 ILE A N 1
ATOM 891 C CA . ILE A 1 111 ? -6.972 4.284 -6.211 1.00 95.81 111 ILE A CA 1
ATOM 892 C C . ILE A 1 111 ? -7.331 3.262 -7.289 1.00 95.81 111 ILE A C 1
ATOM 894 O O . ILE A 1 111 ? -8.307 3.437 -8.018 1.00 95.81 111 ILE A O 1
ATOM 898 N N . GLU A 1 112 ? -6.556 2.190 -7.380 1.00 96.62 112 GLU A N 1
ATOM 899 C CA . GLU A 1 112 ? -6.700 1.163 -8.406 1.00 96.62 112 GLU A CA 1
ATOM 900 C C . GLU A 1 112 ? -7.034 -0.179 -7.751 1.00 96.62 112 GLU A C 1
ATOM 902 O O . GLU A 1 112 ? -6.274 -0.696 -6.931 1.00 96.62 112 GLU A O 1
ATOM 907 N N . LEU A 1 113 ? -8.166 -0.783 -8.120 1.00 95.56 113 LEU A N 1
ATOM 908 C CA . LEU A 1 113 ? -8.489 -2.140 -7.674 1.00 95.56 113 LEU A CA 1
ATOM 909 C C . LEU A 1 113 ? -7.575 -3.137 -8.382 1.00 95.56 113 LEU A C 1
ATOM 911 O O . LEU A 1 113 ? -7.535 -3.187 -9.608 1.00 95.56 113 LEU A O 1
ATOM 915 N N . ILE A 1 114 ? -6.865 -3.960 -7.622 1.00 97.00 114 ILE A N 1
ATOM 916 C CA . ILE A 1 114 ? -5.872 -4.877 -8.182 1.00 97.00 114 ILE A CA 1
ATOM 917 C C . ILE A 1 114 ? -6.551 -6.143 -8.697 1.00 97.00 114 ILE A C 1
ATOM 919 O O . ILE A 1 114 ? -7.387 -6.733 -8.006 1.00 97.00 114 ILE A O 1
ATOM 923 N N . ASN A 1 115 ? -6.131 -6.619 -9.870 1.00 96.94 115 ASN A N 1
ATOM 924 C CA . ASN A 1 115 ? -6.532 -7.917 -10.401 1.00 96.94 115 ASN A CA 1
ATOM 925 C C . ASN A 1 115 ? -5.768 -9.052 -9.691 1.00 96.94 115 ASN A C 1
ATOM 927 O O . ASN A 1 115 ? -4.720 -9.522 -10.144 1.00 96.94 115 ASN A O 1
ATOM 931 N N . THR A 1 116 ? -6.290 -9.485 -8.543 1.00 94.94 116 THR A N 1
ATOM 932 C CA . THR A 1 116 ? -5.700 -10.547 -7.708 1.00 94.94 116 THR A CA 1
ATOM 933 C C . THR A 1 116 ? -5.907 -11.955 -8.275 1.00 94.94 116 THR A C 1
ATOM 935 O O . THR A 1 116 ? -5.237 -12.904 -7.845 1.00 94.94 116 THR A O 1
ATOM 938 N N . ASP A 1 117 ? -6.771 -12.110 -9.281 1.00 94.81 117 ASP A N 1
ATOM 939 C CA . ASP A 1 117 ? -6.916 -13.354 -10.039 1.00 94.81 117 ASP A CA 1
ATOM 940 C C . ASP A 1 117 ? -5.712 -13.572 -10.956 1.00 94.81 117 ASP A C 1
ATOM 942 O O . ASP A 1 117 ? -5.135 -14.664 -10.960 1.00 94.81 117 ASP A O 1
ATOM 946 N N . LYS A 1 118 ? -5.267 -12.514 -11.643 1.00 96.62 118 LYS A N 1
ATOM 947 C CA . LYS A 1 118 ? -4.097 -12.528 -12.529 1.00 96.62 118 LYS A CA 1
ATOM 948 C C . LYS A 1 118 ? -2.776 -12.485 -11.760 1.00 96.62 118 LYS A C 1
ATOM 950 O O . LYS A 1 118 ? -1.902 -13.306 -12.025 1.00 96.62 118 LYS A O 1
ATOM 955 N N . TYR A 1 119 ? -2.626 -11.559 -10.813 1.00 97.50 119 TYR A N 1
ATOM 956 C CA . TYR A 1 119 ? -1.358 -11.332 -10.115 1.00 97.50 119 TYR A CA 1
ATOM 957 C C . TYR A 1 119 ? -1.331 -11.963 -8.721 1.00 97.50 119 TYR A C 1
ATOM 959 O O . TYR A 1 119 ? -2.311 -11.940 -7.974 1.00 97.50 119 TYR A O 1
ATOM 967 N N . LYS A 1 120 ? -0.180 -12.525 -8.355 1.00 97.25 120 LYS A N 1
ATOM 968 C CA . LYS A 1 120 ? 0.131 -13.101 -7.045 1.00 97.25 120 LYS A CA 1
ATOM 969 C C . LYS A 1 120 ? 1.249 -12.291 -6.402 1.00 97.25 120 LYS A C 1
ATOM 971 O O . LYS A 1 120 ? 2.220 -11.934 -7.064 1.00 97.25 120 LYS A O 1
ATOM 976 N N . PHE A 1 121 ? 1.079 -12.023 -5.113 1.00 97.56 121 PHE A N 1
ATOM 977 C CA . PHE A 1 121 ? 1.934 -11.136 -4.339 1.00 97.56 121 PHE A CA 1
ATOM 978 C C . PHE A 1 121 ? 2.616 -11.926 -3.226 1.00 97.56 121 PHE A C 1
ATOM 980 O O . PHE A 1 121 ? 1.984 -12.746 -2.552 1.00 97.56 121 PHE A O 1
ATOM 987 N N . TYR A 1 122 ? 3.903 -11.676 -3.026 1.00 96.50 122 TYR A N 1
ATOM 988 C CA . TYR A 1 122 ? 4.720 -12.365 -2.035 1.00 96.50 122 TYR A CA 1
ATOM 98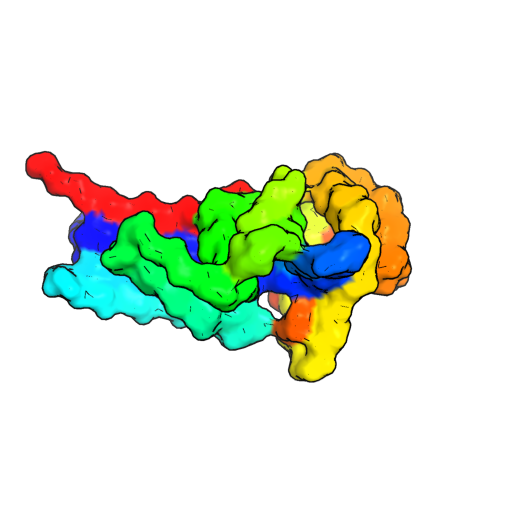9 C C . TYR A 1 122 ? 5.630 -11.365 -1.340 1.00 96.50 122 TYR A C 1
ATOM 991 O O . TYR A 1 122 ? 6.244 -10.541 -2.004 1.00 96.50 122 TYR A O 1
ATOM 999 N N . TYR A 1 123 ? 5.716 -11.424 -0.017 1.00 94.94 123 TYR A N 1
ATOM 1000 C CA . TYR A 1 12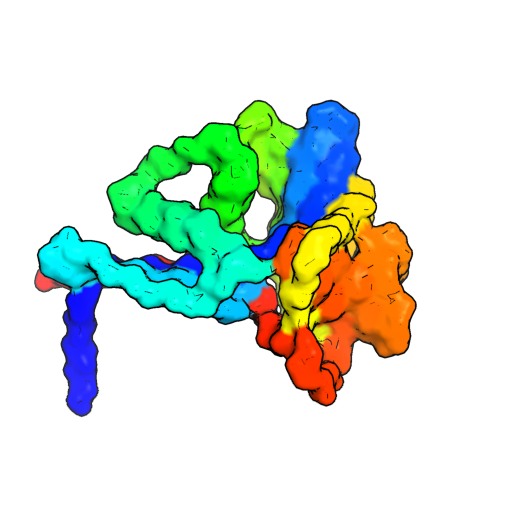3 ? 6.448 -10.446 0.778 1.00 94.94 123 TYR A CA 1
ATOM 1001 C C . TYR A 1 123 ? 7.467 -11.115 1.694 1.00 94.94 123 TYR A C 1
ATOM 1003 O O . TYR A 1 123 ? 7.192 -12.163 2.289 1.00 94.94 123 TYR A O 1
ATOM 1011 N N . ARG A 1 124 ? 8.619 -10.466 1.844 1.00 93.25 124 ARG A N 1
ATOM 1012 C CA . ARG A 1 124 ? 9.664 -10.809 2.808 1.00 93.25 124 ARG A CA 1
ATOM 1013 C C . ARG A 1 124 ? 10.135 -9.546 3.519 1.00 93.25 124 ARG A C 1
ATOM 1015 O O . ARG A 1 124 ? 10.372 -8.529 2.878 1.00 93.25 124 ARG A O 1
ATOM 1022 N N . HIS A 1 125 ? 10.316 -9.633 4.834 1.00 91.50 125 HIS A N 1
ATOM 1023 C CA . HIS A 1 125 ? 10.949 -8.571 5.622 1.00 91.50 125 HIS A CA 1
ATOM 1024 C C . HIS A 1 125 ? 12.449 -8.489 5.315 1.00 91.50 125 HIS A C 1
ATOM 1026 O O . HIS A 1 125 ? 13.114 -9.523 5.258 1.00 91.50 125 HIS A O 1
ATOM 1032 N N . VAL A 1 126 ? 12.977 -7.276 5.146 1.00 90.69 126 VAL A N 1
ATOM 1033 C CA . VAL A 1 126 ? 14.407 -7.028 4.902 1.00 90.69 126 VAL A CA 1
ATOM 1034 C C . VAL A 1 126 ? 14.833 -5.798 5.701 1.00 90.69 126 VAL A C 1
ATOM 1036 O O . VAL A 1 126 ? 14.336 -4.698 5.459 1.00 90.69 126 VAL A O 1
ATOM 1039 N N . ASP A 1 127 ? 15.759 -5.974 6.643 1.00 81.88 127 ASP A N 1
ATOM 1040 C CA . ASP A 1 127 ? 16.275 -4.875 7.465 1.00 81.88 127 ASP A CA 1
ATOM 1041 C C . ASP A 1 127 ? 17.107 -3.882 6.642 1.00 81.88 127 ASP A C 1
ATOM 1043 O O . ASP A 1 127 ? 17.882 -4.264 5.765 1.00 81.88 127 ASP A O 1
ATOM 1047 N N . GLY A 1 128 ? 16.962 -2.587 6.945 1.00 75.75 128 GLY A N 1
ATOM 1048 C CA . GLY A 1 128 ? 17.739 -1.519 6.302 1.00 75.75 128 GLY A CA 1
ATOM 1049 C C . GLY A 1 128 ? 17.435 -1.322 4.814 1.00 75.75 128 GLY A C 1
ATOM 1050 O O . GLY A 1 128 ? 18.264 -0.763 4.090 1.00 75.75 128 GLY A O 1
ATOM 1051 N N . ASN A 1 129 ? 16.277 -1.791 4.341 1.00 80.00 129 ASN A N 1
ATOM 1052 C CA . ASN A 1 129 ? 15.937 -1.703 2.931 1.00 80.00 129 ASN A CA 1
ATOM 1053 C C . ASN A 1 129 ? 15.762 -0.245 2.478 1.00 80.00 129 ASN A C 1
ATOM 1055 O O . ASN A 1 129 ? 15.132 0.569 3.153 1.00 80.00 129 ASN A O 1
ATOM 1059 N N . LYS A 1 130 ? 16.302 0.085 1.302 1.00 84.94 130 LYS A N 1
ATOM 1060 C CA . LYS A 1 130 ? 16.018 1.360 0.637 1.00 84.94 130 LYS A CA 1
ATOM 1061 C C . LYS A 1 130 ? 14.805 1.164 -0.250 1.00 84.94 130 LYS A C 1
ATOM 1063 O O . LYS A 1 130 ? 14.903 0.452 -1.249 1.00 84.94 130 LYS A O 1
ATOM 1068 N N . GLN A 1 131 ? 13.693 1.781 0.129 1.00 91.00 131 GLN A N 1
ATOM 1069 C CA . GLN A 1 131 ? 12.462 1.697 -0.644 1.00 91.00 131 GLN A CA 1
ATOM 1070 C C . GLN A 1 131 ? 12.638 2.236 -2.064 1.00 91.00 131 GLN A C 1
ATOM 1072 O O . GLN A 1 131 ? 13.466 3.115 -2.314 1.00 91.00 131 GLN A O 1
ATOM 1077 N N . THR A 1 132 ? 11.841 1.702 -2.982 1.00 94.62 132 THR A N 1
ATOM 1078 C CA . THR A 1 132 ? 11.756 2.158 -4.360 1.00 94.62 132 THR A CA 1
ATOM 1079 C C . THR A 1 132 ? 11.390 3.639 -4.382 1.00 94.62 132 THR A C 1
ATOM 1081 O O . THR A 1 132 ? 10.439 4.072 -3.728 1.00 94.62 132 THR A O 1
ATOM 1084 N N . ASN A 1 133 ? 12.138 4.402 -5.172 1.00 96.19 133 ASN A N 1
ATOM 1085 C CA . ASN A 1 133 ? 11.837 5.783 -5.507 1.00 96.19 133 ASN A CA 1
ATOM 1086 C C . ASN A 1 133 ? 11.718 5.870 -7.031 1.00 96.19 133 ASN A C 1
ATOM 1088 O O . ASN A 1 133 ? 12.641 5.462 -7.736 1.00 96.19 133 ASN A O 1
ATOM 1092 N N . ALA A 1 134 ? 10.574 6.341 -7.517 1.00 96.94 134 ALA A N 1
ATOM 1093 C CA . ALA A 1 134 ? 10.253 6.422 -8.938 1.00 96.94 134 ALA A CA 1
ATOM 1094 C C . ALA A 1 134 ? 9.455 7.694 -9.248 1.00 96.94 134 ALA A C 1
ATOM 1096 O O . ALA A 1 134 ? 9.051 8.424 -8.337 1.00 96.94 134 ALA A O 1
ATOM 1097 N N . SER A 1 135 ? 9.230 7.974 -10.534 1.00 96.88 135 SER A N 1
ATOM 1098 C CA . SER A 1 135 ? 8.374 9.090 -10.936 1.00 96.88 135 SER A CA 1
ATOM 1099 C C . SER A 1 135 ? 6.906 8.825 -10.571 1.00 96.88 135 SER A C 1
ATOM 1101 O O . SER A 1 135 ? 6.483 7.682 -10.374 1.00 96.88 135 SER A O 1
ATOM 1103 N N . LEU A 1 136 ? 6.109 9.892 -10.456 1.00 96.94 136 LEU A N 1
ATOM 1104 C CA . LEU A 1 136 ? 4.669 9.761 -10.213 1.00 96.94 136 LEU A CA 1
ATOM 1105 C C . LEU A 1 136 ? 3.995 9.020 -11.377 1.00 96.94 136 LEU A C 1
ATOM 1107 O O . LEU A 1 136 ? 3.111 8.192 -11.170 1.00 96.94 136 LEU A O 1
ATOM 1111 N N . GLU A 1 137 ? 4.429 9.318 -12.595 1.00 96.94 137 GLU A N 1
ATOM 1112 C CA . GLU A 1 137 ? 3.948 8.740 -13.837 1.00 96.94 137 GLU A CA 1
ATOM 1113 C C . GLU A 1 137 ? 4.144 7.222 -13.847 1.00 96.94 137 GLU A C 1
ATOM 1115 O O . GLU A 1 137 ? 3.183 6.492 -14.098 1.00 96.94 137 GLU A O 1
ATOM 1120 N N . ASP A 1 138 ? 5.333 6.742 -13.473 1.00 97.69 138 ASP A N 1
ATOM 1121 C CA . ASP A 1 138 ? 5.617 5.306 -13.400 1.00 97.69 138 ASP A CA 1
ATOM 1122 C C . ASP A 1 138 ? 4.701 4.617 -12.391 1.00 97.69 138 ASP A C 1
ATOM 1124 O O . ASP A 1 138 ? 4.105 3.584 -12.692 1.00 97.69 138 ASP A O 1
ATOM 1128 N N . TRP A 1 139 ? 4.503 5.215 -11.213 1.00 97.88 139 TRP A N 1
ATOM 1129 C CA . TRP A 1 139 ? 3.586 4.671 -10.214 1.00 97.88 139 TRP A CA 1
ATOM 1130 C C . TRP A 1 139 ? 2.126 4.655 -10.684 1.00 97.88 139 TRP A C 1
ATOM 1132 O O . TRP A 1 139 ? 1.395 3.711 -10.374 1.00 97.88 139 TRP A O 1
ATOM 1142 N N . ILE A 1 140 ? 1.673 5.660 -11.434 1.00 97.69 140 ILE A N 1
ATOM 1143 C CA . ILE A 1 140 ? 0.314 5.682 -11.992 1.00 97.69 140 ILE A CA 1
ATOM 1144 C C . ILE A 1 140 ? 0.149 4.570 -13.035 1.00 97.69 140 ILE A C 1
ATOM 1146 O O . ILE A 1 140 ? -0.819 3.805 -12.977 1.00 97.69 140 ILE A O 1
ATOM 1150 N N . VAL A 1 141 ? 1.097 4.439 -13.968 1.00 97.88 141 VAL A N 1
ATOM 1151 C CA . VAL A 1 141 ? 1.047 3.401 -15.008 1.00 97.88 141 VAL A CA 1
ATOM 1152 C C . VAL A 1 141 ? 1.163 2.010 -14.383 1.00 97.88 141 VAL A C 1
ATOM 1154 O O . VAL A 1 141 ? 0.419 1.103 -14.765 1.00 97.88 141 VAL A O 1
ATOM 1157 N N . PHE A 1 142 ? 2.015 1.848 -13.369 1.00 98.25 142 PHE A N 1
ATOM 1158 C CA . PHE A 1 142 ? 2.156 0.603 -12.626 1.00 98.25 142 PHE A CA 1
ATOM 1159 C C . PHE A 1 142 ? 0.830 0.180 -11.983 1.00 98.25 142 PHE A C 1
ATOM 1161 O O . PHE A 1 142 ? 0.349 -0.924 -12.246 1.00 98.25 142 PHE A O 1
ATOM 1168 N N . GLY A 1 143 ? 0.180 1.072 -11.227 1.00 97.75 143 GLY A N 1
ATOM 1169 C CA . GLY A 1 143 ? -1.131 0.813 -10.623 1.00 97.75 143 GLY A CA 1
ATOM 1170 C C . GLY A 1 143 ? -2.199 0.432 -11.650 1.00 97.75 143 GLY A C 1
ATOM 1171 O O . GLY A 1 143 ? -2.904 -0.566 -11.483 1.00 97.75 143 GLY A O 1
ATOM 1172 N N . SER A 1 144 ? -2.263 1.167 -12.763 1.00 97.69 144 SER A N 1
ATOM 1173 C CA . SER A 1 144 ? -3.185 0.874 -13.866 1.00 97.69 144 SER A CA 1
ATOM 1174 C C . SER A 1 144 ? -2.944 -0.521 -14.461 1.00 97.69 144 SER A C 1
ATOM 1176 O O . SER A 1 144 ? -3.893 -1.281 -14.663 1.00 97.69 144 SER A O 1
ATOM 1178 N N . SER A 1 145 ? -1.681 -0.919 -14.658 1.00 97.88 145 SER A N 1
ATOM 1179 C CA . SER A 1 145 ? -1.322 -2.250 -15.175 1.00 97.88 145 SER A CA 1
ATOM 1180 C C . SER A 1 145 ? -1.696 -3.398 -14.223 1.00 97.88 145 SER A C 1
ATOM 1182 O O . SER A 1 145 ? -2.089 -4.484 -14.671 1.00 97.88 145 SER A O 1
ATOM 1184 N N . LEU A 1 146 ? -1.638 -3.152 -12.906 1.00 97.88 146 LEU A N 1
ATOM 1185 C CA . LEU A 1 146 ? -2.086 -4.094 -11.878 1.00 97.88 146 LEU A CA 1
ATOM 1186 C C . LEU A 1 146 ? -3.609 -4.268 -11.888 1.00 97.88 146 LEU A C 1
ATOM 1188 O O . LEU A 1 146 ? -4.095 -5.375 -11.641 1.00 97.88 146 LEU A O 1
ATOM 1192 N N . ARG A 1 147 ? -4.365 -3.209 -12.201 1.00 97.31 147 ARG A N 1
ATOM 1193 C CA . ARG A 1 147 ? -5.823 -3.277 -12.372 1.00 97.31 147 ARG A CA 1
ATOM 1194 C C . ARG A 1 147 ? -6.225 -3.992 -13.657 1.00 97.31 147 ARG A C 1
ATOM 1196 O O . ARG A 1 147 ? -7.103 -4.852 -13.626 1.00 97.31 147 ARG A O 1
ATOM 1203 N N . THR A 1 148 ? -5.623 -3.642 -14.791 1.00 96.81 148 THR A N 1
ATOM 1204 C CA . THR A 1 148 ? -6.036 -4.173 -16.103 1.00 96.81 148 THR A CA 1
ATOM 1205 C C . THR A 1 148 ? -5.562 -5.601 -16.353 1.00 96.81 148 THR A C 1
ATOM 1207 O O . THR A 1 148 ? -6.167 -6.309 -17.153 1.00 96.81 148 THR A O 1
ATOM 1210 N N . GLY A 1 149 ? -4.503 -6.051 -15.673 1.00 95.50 149 GLY A N 1
ATOM 1211 C CA . GLY A 1 149 ? -3.892 -7.353 -15.949 1.00 95.50 149 GLY A CA 1
ATOM 1212 C C . GLY A 1 149 ? -2.951 -7.348 -17.159 1.00 95.50 149 GLY A C 1
ATOM 1213 O O . GLY A 1 149 ? -2.603 -8.422 -17.652 1.00 95.50 149 GLY A O 1
ATOM 1214 N N . PHE A 1 150 ? -2.546 -6.167 -17.645 1.00 96.44 150 PHE A N 1
ATOM 1215 C CA . PHE A 1 150 ? -1.609 -6.014 -18.763 1.00 96.44 150 PHE A CA 1
ATOM 1216 C C . PHE A 1 150 ? -0.177 -6.329 -18.324 1.00 96.44 150 PHE A C 1
ATOM 1218 O O . PHE A 1 150 ? 0.582 -5.460 -17.902 1.00 96.44 150 PHE A O 1
ATOM 1225 N N . GLU A 1 151 ? 0.166 -7.610 -18.423 1.00 96.19 151 GLU A N 1
ATOM 1226 C CA . GLU A 1 151 ? 1.409 -8.197 -17.919 1.00 96.19 151 GLU A CA 1
ATOM 1227 C C . GLU A 1 151 ? 2.667 -7.587 -18.551 1.00 96.19 151 GLU A C 1
ATOM 1229 O O . GLU A 1 151 ? 3.616 -7.274 -17.835 1.00 96.19 151 GLU A O 1
ATOM 1234 N N . GLU A 1 152 ? 2.659 -7.349 -19.866 1.00 96.25 152 GLU A N 1
ATOM 1235 C CA . GLU A 1 152 ? 3.786 -6.723 -20.571 1.00 96.25 152 GLU A CA 1
ATOM 1236 C C . GLU A 1 152 ? 4.069 -5.313 -20.045 1.00 96.25 152 GLU A C 1
ATOM 1238 O O . GLU A 1 152 ? 5.213 -4.986 -19.735 1.00 96.25 152 GLU A O 1
ATOM 1243 N N . THR A 1 153 ? 3.022 -4.499 -19.872 1.00 97.12 153 THR A N 1
ATOM 1244 C CA . THR A 1 153 ? 3.140 -3.154 -19.297 1.00 97.12 153 THR A CA 1
ATOM 1245 C C . THR A 1 153 ? 3.606 -3.214 -17.846 1.00 97.12 153 THR A C 1
ATOM 1247 O O . THR A 1 153 ? 4.510 -2.472 -17.472 1.00 97.12 153 THR A O 1
ATOM 1250 N N . MET A 1 154 ? 3.042 -4.122 -17.041 1.00 97.44 154 MET A N 1
ATOM 1251 C CA . MET A 1 154 ? 3.411 -4.281 -15.632 1.00 97.44 154 MET A CA 1
ATOM 1252 C C . MET A 1 154 ? 4.896 -4.612 -15.479 1.00 97.44 154 MET A C 1
ATOM 1254 O O . MET A 1 154 ? 5.598 -3.948 -14.718 1.00 97.44 154 MET A O 1
ATOM 1258 N N . PHE A 1 155 ? 5.404 -5.586 -16.240 1.00 97.69 155 PHE A N 1
ATOM 1259 C CA . PHE A 1 155 ? 6.822 -5.935 -16.191 1.00 97.69 155 PHE A CA 1
ATOM 1260 C C . PHE A 1 155 ? 7.719 -4.870 -16.810 1.00 97.69 155 PHE A C 1
ATOM 1262 O O . PHE A 1 155 ? 8.816 -4.672 -16.301 1.00 97.69 155 PHE A O 1
ATOM 1269 N N . SER A 1 156 ? 7.284 -4.183 -17.871 1.00 97.12 156 SER A N 1
ATOM 1270 C CA . SER A 1 156 ? 8.055 -3.076 -18.443 1.00 97.12 156 SER A CA 1
ATOM 1271 C C . SER A 1 156 ? 8.297 -1.999 -17.391 1.00 97.12 156 SER A C 1
ATOM 1273 O O . SER A 1 156 ? 9.448 -1.721 -17.082 1.00 97.12 156 SER A O 1
ATOM 1275 N N . ILE A 1 157 ? 7.231 -1.492 -16.767 1.00 97.31 157 ILE A N 1
ATOM 1276 C CA . ILE A 1 157 ? 7.344 -0.459 -15.731 1.00 97.31 157 ILE A CA 1
ATOM 1277 C C . ILE A 1 157 ? 8.086 -0.983 -14.502 1.00 97.31 157 ILE A C 1
ATOM 1279 O O . ILE A 1 157 ? 8.873 -0.259 -13.903 1.00 97.31 157 ILE A O 1
ATOM 1283 N N . CYS A 1 158 ? 7.910 -2.256 -14.135 1.00 97.88 158 CYS A N 1
ATOM 1284 C CA . CYS A 1 158 ? 8.659 -2.828 -13.020 1.00 97.88 158 CYS A CA 1
ATOM 1285 C C . CYS A 1 158 ? 10.179 -2.832 -13.239 1.00 97.88 158 CYS A C 1
ATOM 1287 O O . CYS A 1 158 ? 10.925 -2.744 -12.268 1.00 97.88 158 CYS A O 1
ATOM 1289 N N . ARG A 1 159 ? 10.668 -2.904 -14.485 1.00 96.50 159 ARG A N 1
ATOM 1290 C CA . ARG A 1 159 ? 12.109 -2.743 -14.754 1.00 96.50 159 ARG A CA 1
ATOM 1291 C C . ARG A 1 159 ? 12.597 -1.327 -14.463 1.00 96.50 159 ARG A C 1
ATOM 1293 O O . ARG A 1 159 ? 13.758 -1.177 -14.106 1.00 96.50 159 ARG A O 1
ATOM 1300 N N . ASP A 1 160 ? 11.722 -0.335 -14.598 1.00 95.06 160 ASP A N 1
ATOM 1301 C CA . ASP A 1 160 ? 12.053 1.070 -14.370 1.00 95.06 160 ASP A CA 1
ATOM 1302 C C . ASP A 1 160 ? 12.016 1.413 -12.872 1.00 95.06 160 ASP A C 1
ATOM 1304 O O . ASP A 1 160 ? 12.902 2.097 -12.364 1.00 95.06 160 ASP A O 1
ATOM 1308 N N . ILE A 1 161 ? 11.027 0.889 -12.136 1.00 96.19 161 ILE A N 1
ATOM 1309 C CA . ILE A 1 161 ? 10.839 1.184 -10.702 1.00 96.19 161 ILE A CA 1
ATOM 1310 C C . ILE A 1 161 ? 11.487 0.153 -9.760 1.00 96.19 161 ILE A C 1
ATOM 1312 O O . ILE A 1 161 ? 11.573 0.353 -8.549 1.00 96.19 161 ILE A O 1
ATOM 1316 N N . GLY A 1 162 ? 11.925 -0.987 -10.274 1.00 95.69 162 GLY A N 1
ATOM 1317 C CA . GLY A 1 162 ? 12.400 -2.107 -9.471 1.00 95.69 162 GLY A CA 1
ATOM 1318 C C . GLY A 1 162 ? 13.326 -3.006 -10.271 1.00 95.69 162 GLY A C 1
ATOM 1319 O O . GLY A 1 162 ? 14.298 -2.548 -10.868 1.00 95.69 162 GLY A O 1
ATOM 1320 N N . SER A 1 163 ? 13.052 -4.306 -10.262 1.00 96.44 163 SER A N 1
ATOM 1321 C CA . SER A 1 163 ? 13.734 -5.251 -11.142 1.00 96.44 163 SER A CA 1
ATOM 1322 C C . SER A 1 163 ? 12.797 -6.354 -11.617 1.00 96.44 163 SER A C 1
ATOM 1324 O O . SER A 1 163 ? 11.772 -6.648 -11.000 1.00 96.44 163 SER A O 1
ATOM 1326 N N . VAL A 1 164 ? 13.154 -6.978 -12.742 1.00 97.25 164 VAL A N 1
ATOM 1327 C CA . VAL A 1 164 ? 12.429 -8.132 -13.276 1.00 97.25 164 VAL A CA 1
ATOM 1328 C C . VAL A 1 164 ? 13.393 -9.277 -13.537 1.00 97.25 164 VAL A C 1
ATOM 1330 O O . VAL A 1 164 ? 14.338 -9.130 -14.307 1.00 97.25 164 VAL A O 1
ATOM 1333 N N . GLU A 1 165 ? 13.099 -10.433 -12.953 1.00 95.12 165 GLU A N 1
ATOM 1334 C CA . GLU A 1 165 ? 13.828 -11.684 -13.162 1.00 95.12 165 GLU A CA 1
ATOM 1335 C C . GLU A 1 165 ? 12.815 -12.817 -13.360 1.00 95.12 165 GLU A C 1
ATOM 1337 O O . GLU A 1 165 ? 11.861 -12.940 -12.598 1.00 95.12 165 GLU A O 1
ATOM 1342 N N . GLU A 1 166 ? 12.968 -13.621 -14.417 1.00 91.62 166 GLU A N 1
ATOM 1343 C CA . GLU A 1 166 ? 12.094 -14.777 -14.703 1.00 91.62 166 GLU A CA 1
ATOM 1344 C C . GLU A 1 166 ? 10.570 -14.492 -14.648 1.00 91.62 166 GLU A C 1
ATOM 1346 O O . GLU A 1 166 ? 9.785 -15.320 -14.177 1.00 91.62 166 GLU A O 1
ATOM 1351 N N . ASN A 1 167 ? 10.116 -13.330 -15.136 1.00 91.88 167 ASN A N 1
ATOM 1352 C CA . ASN A 1 167 ? 8.713 -12.880 -15.031 1.00 91.88 167 ASN A CA 1
ATOM 1353 C C . ASN A 1 167 ? 8.218 -12.738 -13.576 1.00 91.88 167 ASN A C 1
ATOM 1355 O O . ASN A 1 167 ? 7.073 -13.057 -13.228 1.00 91.88 167 ASN A O 1
ATOM 1359 N N . LYS A 1 168 ? 9.098 -12.264 -12.700 1.00 96.69 168 LYS A N 1
ATOM 1360 C CA . LYS A 1 168 ? 8.787 -11.809 -11.350 1.00 96.69 168 LYS A CA 1
ATOM 1361 C C . LYS A 1 168 ? 9.248 -10.361 -11.255 1.00 96.69 168 LYS A C 1
ATOM 1363 O O . LYS A 1 168 ? 10.389 -10.054 -11.579 1.00 96.69 168 LYS A O 1
ATOM 1368 N N . CYS A 1 169 ? 8.336 -9.489 -10.864 1.00 97.81 169 CYS A N 1
ATOM 1369 C CA . CYS A 1 169 ? 8.597 -8.091 -10.574 1.00 97.81 169 CYS A CA 1
ATOM 1370 C C . CYS A 1 169 ? 8.990 -7.975 -9.103 1.00 97.81 169 CYS A C 1
ATOM 1372 O O . CYS A 1 169 ? 8.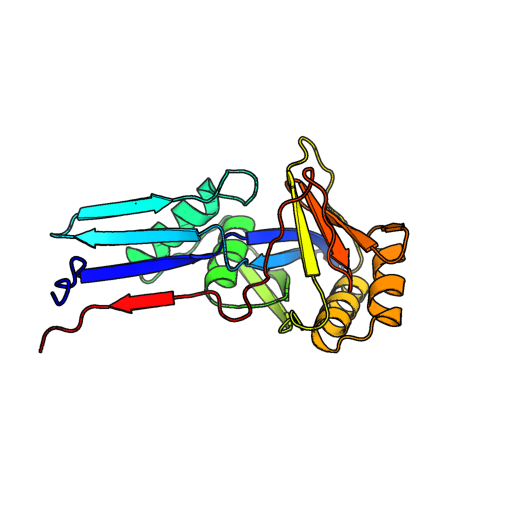243 -8.452 -8.250 1.00 97.81 169 CYS A O 1
ATOM 1374 N N . TYR A 1 170 ? 10.130 -7.361 -8.813 1.00 97.12 170 TYR A N 1
ATOM 1375 C CA . TYR A 1 170 ? 10.638 -7.150 -7.464 1.00 97.12 170 TYR A CA 1
ATOM 1376 C C . TYR A 1 170 ? 10.610 -5.661 -7.144 1.00 97.12 170 TYR A C 1
ATOM 1378 O O . TYR A 1 170 ? 11.178 -4.845 -7.871 1.00 97.12 170 TYR A O 1
ATOM 1386 N N . LEU A 1 171 ? 9.971 -5.317 -6.030 1.00 97.12 171 LEU A N 1
ATOM 1387 C CA . LEU A 1 171 ? 9.908 -3.961 -5.504 1.00 97.12 171 LEU A CA 1
ATOM 1388 C C . LEU A 1 171 ? 10.497 -3.925 -4.103 1.00 97.12 171 L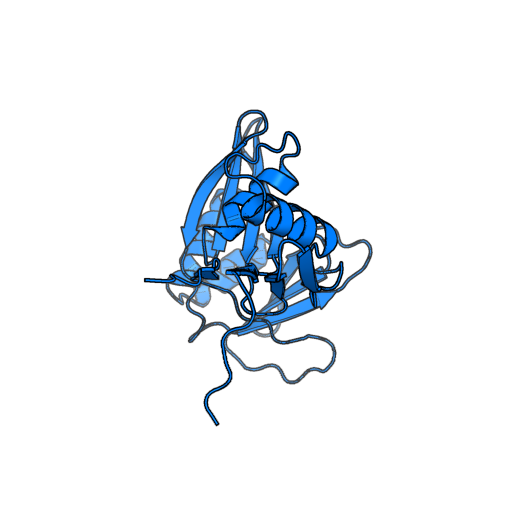EU A C 1
ATOM 1390 O O . LEU A 1 171 ? 10.111 -4.704 -3.226 1.00 97.12 171 LEU A O 1
ATOM 1394 N N . LYS A 1 172 ? 11.395 -2.969 -3.869 1.00 96.25 172 LYS A N 1
ATOM 1395 C CA . LYS A 1 172 ? 11.871 -2.669 -2.524 1.00 96.25 172 LYS A CA 1
ATOM 1396 C C . LYS A 1 172 ? 10.845 -1.771 -1.850 1.00 96.25 172 LYS A C 1
ATOM 1398 O O . LYS A 1 172 ? 10.601 -0.656 -2.278 1.00 96.25 172 LYS A O 1
ATOM 1403 N N . THR A 1 173 ? 10.253 -2.262 -0.782 1.00 95.38 173 THR A N 1
ATOM 1404 C CA . THR A 1 173 ? 9.290 -1.540 0.055 1.00 95.38 173 THR A CA 1
ATOM 1405 C C . THR A 1 173 ? 10.007 -0.910 1.252 1.00 95.38 173 THR A C 1
ATOM 1407 O O . THR A 1 173 ? 11.166 -1.244 1.519 1.00 95.38 173 THR A O 1
ATOM 1410 N N . LEU A 1 174 ? 9.319 -0.058 2.020 1.00 93.06 174 LEU A N 1
ATOM 1411 C CA . LEU A 1 174 ? 9.878 0.557 3.235 1.00 93.06 174 LEU A CA 1
ATOM 1412 C C . LEU A 1 174 ? 10.500 -0.452 4.220 1.00 93.06 174 LEU A C 1
ATOM 1414 O O . LEU A 1 174 ? 11.526 -0.159 4.823 1.00 93.06 174 LEU A O 1
ATOM 1418 N N . MET A 1 175 ? 9.887 -1.627 4.391 1.00 91.62 175 MET A N 1
ATOM 1419 C CA . MET A 1 175 ? 10.261 -2.597 5.434 1.00 91.62 175 MET A CA 1
ATOM 1420 C C . MET A 1 175 ? 10.682 -3.963 4.867 1.00 91.62 175 MET A C 1
ATOM 1422 O O . MET A 1 175 ? 10.836 -4.931 5.606 1.00 91.62 175 MET A O 1
ATOM 1426 N N . GLY A 1 176 ? 10.831 -4.093 3.550 1.00 94.12 176 GLY A N 1
ATOM 1427 C CA . GLY A 1 176 ? 11.040 -5.405 2.945 1.00 94.12 176 GLY A CA 1
ATOM 1428 C C . GLY A 1 176 ? 10.958 -5.418 1.433 1.00 94.12 176 GLY A C 1
ATOM 1429 O O . GLY A 1 176 ? 11.011 -4.379 0.789 1.00 94.12 176 GLY A O 1
ATOM 1430 N N . GLU A 1 177 ? 10.780 -6.590 0.854 1.00 95.31 177 GLU A N 1
ATOM 1431 C CA . GLU A 1 177 ? 10.717 -6.802 -0.587 1.00 95.31 177 GLU A CA 1
ATOM 1432 C C . GLU A 1 177 ? 9.387 -7.449 -0.970 1.00 95.31 177 GLU A C 1
ATOM 1434 O O . GLU A 1 177 ? 8.939 -8.408 -0.333 1.00 95.31 177 GLU A O 1
ATOM 1439 N N . LEU A 1 178 ? 8.759 -6.914 -2.015 1.00 96.44 178 LEU A N 1
ATOM 1440 C CA . LEU A 1 178 ? 7.528 -7.433 -2.591 1.00 96.44 178 LEU A CA 1
ATOM 1441 C C . LEU A 1 178 ? 7.814 -8.018 -3.972 1.00 96.44 178 LEU A C 1
ATOM 1443 O O . LEU A 1 178 ? 8.345 -7.337 -4.845 1.00 96.44 178 LEU A O 1
ATOM 1447 N N . ILE A 1 179 ? 7.390 -9.259 -4.177 1.00 97.06 179 ILE A N 1
ATOM 1448 C CA . ILE A 1 179 ? 7.366 -9.914 -5.479 1.00 97.06 179 ILE A CA 1
ATOM 1449 C C . ILE A 1 179 ? 5.944 -9.903 -6.025 1.00 97.06 179 ILE A C 1
ATOM 1451 O O . ILE A 1 179 ? 4.995 -10.275 -5.328 1.00 97.06 179 ILE A O 1
ATOM 1455 N N . ILE A 1 180 ? 5.819 -9.553 -7.302 1.00 97.75 180 ILE A N 1
ATOM 1456 C CA . ILE A 1 180 ? 4.584 -9.612 -8.079 1.00 97.75 180 ILE A CA 1
ATOM 1457 C C . ILE A 1 180 ? 4.826 -10.508 -9.293 1.00 97.75 180 ILE A C 1
ATOM 1459 O O . ILE A 1 180 ? 5.770 -10.320 -10.056 1.00 97.75 180 ILE A O 1
ATOM 1463 N N . THR A 1 181 ? 3.983 -11.515 -9.480 1.00 97.06 181 THR A N 1
ATOM 1464 C CA . THR A 1 181 ? 4.106 -12.460 -10.598 1.00 97.06 181 THR A CA 1
ATOM 1465 C C . THR A 1 181 ? 2.737 -13.002 -11.003 1.00 97.06 181 THR A C 1
ATOM 1467 O O . THR A 1 181 ? 1.760 -12.859 -10.273 1.00 97.06 181 THR A O 1
ATOM 1470 N N . THR A 1 182 ? 2.641 -13.634 -12.167 1.00 96.12 182 THR A N 1
ATOM 1471 C CA . THR A 1 182 ? 1.430 -14.323 -12.638 1.00 96.12 182 THR A CA 1
ATOM 1472 C C . THR A 1 182 ? 1.405 -15.807 -12.267 1.00 96.12 182 THR A C 1
ATOM 1474 O O . THR A 1 182 ? 0.395 -16.484 -12.463 1.00 96.12 182 THR A O 1
ATOM 1477 N N . LYS A 1 183 ? 2.496 -16.326 -11.689 1.00 93.75 183 LYS A N 1
ATOM 1478 C CA . LYS A 1 183 ? 2.647 -17.734 -11.299 1.00 93.75 183 LYS A CA 1
ATOM 1479 C C . LYS A 1 183 ? 2.703 -17.898 -9.785 1.00 93.75 183 LYS A C 1
ATOM 1481 O O . LYS A 1 183 ? 3.085 -16.995 -9.050 1.00 93.75 183 LYS A O 1
ATOM 1486 N N . ILE A 1 184 ? 2.331 -19.081 -9.305 1.00 91.50 184 ILE A N 1
ATOM 1487 C CA . ILE A 1 184 ? 2.512 -19.420 -7.893 1.00 91.50 184 ILE A CA 1
ATOM 1488 C C . ILE A 1 184 ? 3.990 -19.739 -7.658 1.00 91.50 184 ILE A C 1
ATOM 1490 O O . ILE A 1 184 ? 4.559 -20.583 -8.348 1.00 91.50 184 ILE A O 1
ATOM 1494 N N . ILE A 1 185 ? 4.595 -19.078 -6.674 1.00 89.00 185 ILE A N 1
ATOM 1495 C CA . ILE A 1 185 ? 5.942 -19.376 -6.186 1.00 89.00 185 ILE A CA 1
ATOM 1496 C C . ILE A 1 185 ? 5.823 -20.234 -4.923 1.00 89.00 185 ILE A C 1
ATOM 1498 O O . ILE A 1 185 ? 5.073 -19.893 -4.008 1.00 89.00 185 ILE A O 1
ATOM 1502 N N . ASN A 1 186 ? 6.589 -21.326 -4.877 1.00 79.38 186 ASN A N 1
ATOM 1503 C CA . ASN A 1 186 ? 6.713 -22.214 -3.721 1.00 79.38 186 ASN A CA 1
ATOM 1504 C C . ASN A 1 186 ? 8.106 -22.051 -3.096 1.00 79.38 186 ASN A C 1
ATOM 1506 O O . ASN A 1 186 ? 8.934 -22.953 -3.172 1.00 79.38 186 ASN A O 1
ATOM 1510 N N . THR A 1 187 ? 8.381 -20.878 -2.526 1.00 76.88 187 THR A N 1
ATOM 1511 C CA . THR A 1 187 ? 9.603 -20.631 -1.747 1.00 76.88 187 THR A CA 1
ATOM 1512 C C . THR A 1 187 ? 9.240 -20.343 -0.298 1.00 76.88 187 THR A C 1
ATOM 1514 O O . THR A 1 187 ? 8.243 -19.677 -0.028 1.00 76.88 187 THR A O 1
ATOM 1517 N N . VAL A 1 188 ? 10.045 -20.852 0.633 1.00 78.06 188 VAL A N 1
ATOM 1518 C CA . VAL A 1 188 ? 9.883 -20.607 2.075 1.00 78.06 188 VAL A CA 1
ATOM 1519 C C . VAL A 1 188 ? 10.315 -19.200 2.485 1.00 78.06 188 VAL A C 1
ATOM 1521 O O . VAL A 1 188 ? 9.921 -18.732 3.547 1.00 78.06 188 VAL A O 1
ATOM 1524 N N . GLU A 1 189 ? 11.097 -18.515 1.647 1.00 86.38 189 GLU A N 1
ATOM 1525 C CA . GLU A 1 189 ? 11.641 -17.188 1.958 1.00 86.38 189 GLU A CA 1
ATOM 1526 C C . GLU A 1 189 ? 10.601 -16.069 1.881 1.00 86.38 189 GLU A C 1
ATOM 1528 O O . GLU A 1 189 ? 10.782 -15.022 2.499 1.00 86.38 189 GLU A O 1
ATOM 1533 N N . PHE A 1 190 ? 9.521 -16.277 1.124 1.00 89.50 190 PHE A N 1
ATOM 1534 C CA . PHE A 1 190 ? 8.482 -15.276 0.934 1.00 89.50 190 PHE A CA 1
ATOM 1535 C C . PHE A 1 190 ? 7.124 -15.801 1.370 1.00 89.50 190 PHE A C 1
ATOM 1537 O O . PHE A 1 190 ? 6.694 -16.897 1.008 1.00 89.50 190 PHE A O 1
ATOM 1544 N N . HIS A 1 191 ? 6.386 -14.959 2.082 1.00 90.56 191 HIS A N 1
ATOM 1545 C CA . HIS A 1 191 ? 5.019 -15.255 2.465 1.00 90.56 191 HIS A CA 1
ATOM 1546 C C . HIS A 1 191 ? 4.065 -14.705 1.418 1.00 90.56 191 HIS A C 1
ATOM 1548 O O . HIS A 1 191 ? 4.141 -13.536 1.041 1.00 90.56 191 HIS A O 1
ATOM 1554 N N . ARG A 1 192 ? 3.134 -15.541 0.958 1.00 93.75 192 ARG A N 1
ATOM 1555 C CA . ARG A 1 192 ? 2.067 -15.074 0.077 1.00 93.75 192 ARG A CA 1
ATOM 1556 C C . ARG A 1 192 ? 1.218 -14.042 0.817 1.00 93.75 192 ARG A C 1
ATOM 1558 O O . ARG A 1 192 ? 0.666 -14.337 1.876 1.00 93.75 192 ARG A O 1
ATOM 1565 N N . VAL A 1 193 ? 1.074 -12.868 0.217 1.00 94.44 193 VAL A N 1
ATOM 1566 C CA . VAL A 1 193 ? 0.179 -11.806 0.677 1.00 94.44 193 VAL A CA 1
ATOM 1567 C C . VAL A 1 193 ? -0.914 -11.584 -0.361 1.00 94.44 193 VAL A C 1
ATOM 1569 O O . VAL A 1 193 ? -0.786 -11.968 -1.524 1.00 94.44 193 VAL A O 1
ATOM 1572 N N . VAL A 1 194 ? -2.034 -11.013 0.068 1.00 95.56 194 VAL A N 1
ATOM 1573 C CA . VAL A 1 194 ? -3.163 -10.723 -0.819 1.00 95.56 194 VAL A CA 1
ATOM 1574 C C . VAL A 1 194 ? -3.525 -9.258 -0.636 1.00 95.56 194 VAL A C 1
ATOM 1576 O O . VAL A 1 194 ? -3.879 -8.890 0.488 1.00 95.56 194 VAL A O 1
ATOM 1579 N N . PRO A 1 195 ? -3.429 -8.432 -1.691 1.00 95.25 195 PRO A N 1
ATOM 1580 C CA . PRO A 1 195 ? -3.924 -7.068 -1.647 1.00 95.25 195 PRO A CA 1
ATOM 1581 C C . PRO A 1 195 ? -5.402 -7.023 -1.283 1.00 95.25 195 PRO A C 1
ATOM 1583 O O . PRO A 1 195 ? -6.193 -7.858 -1.725 1.00 95.25 195 PRO A O 1
ATOM 1586 N N . GLU A 1 196 ? -5.774 -6.045 -0.473 1.00 93.50 196 GLU A N 1
ATOM 1587 C CA . GLU A 1 196 ? -7.140 -5.851 -0.018 1.00 93.50 196 GLU A CA 1
ATOM 1588 C C . GLU A 1 196 ? -7.800 -4.727 -0.813 1.00 93.50 196 GLU A C 1
ATOM 1590 O O . GLU A 1 196 ? -7.561 -3.546 -0.578 1.00 93.50 196 GLU A O 1
ATOM 1595 N N . ASN A 1 197 ? -8.666 -5.112 -1.748 1.00 91.25 197 ASN A N 1
ATOM 1596 C CA . ASN A 1 197 ? -9.484 -4.192 -2.537 1.00 91.25 197 ASN A CA 1
ATOM 1597 C C . ASN A 1 197 ? -10.655 -3.592 -1.723 1.00 91.25 197 ASN A C 1
ATOM 1599 O O . ASN A 1 197 ? -11.360 -2.716 -2.216 1.00 91.25 197 ASN A O 1
ATOM 1603 N N . SER A 1 198 ? -10.896 -4.045 -0.484 1.00 83.81 198 SER A N 1
ATOM 1604 C CA . SER A 1 198 ? -11.961 -3.565 0.415 1.00 83.81 198 SER A CA 1
ATOM 1605 C C . SER A 1 198 ? -11.517 -3.583 1.896 1.00 83.81 198 SER A C 1
ATOM 1607 O O . SER A 1 198 ? -11.828 -4.510 2.650 1.00 83.81 198 SER A O 1
ATOM 1609 N N . PRO A 1 199 ? -10.755 -2.566 2.339 1.00 70.94 199 PRO A N 1
ATOM 1610 C CA . PRO A 1 199 ? -9.924 -2.619 3.541 1.00 70.94 199 PRO A CA 1
ATOM 1611 C C . PRO A 1 199 ? -10.681 -2.507 4.845 1.00 70.94 199 PRO A C 1
ATOM 1613 O O . PRO A 1 199 ? -10.389 -3.293 5.741 1.00 70.94 199 PRO A O 1
ATOM 1616 N N . MET A 1 200 ? -11.626 -1.581 5.007 1.00 64.56 200 MET A N 1
ATOM 1617 C CA . MET A 1 200 ? -12.262 -1.415 6.309 1.00 64.56 200 MET A CA 1
ATOM 1618 C C . MET A 1 200 ? -13.372 -2.438 6.501 1.00 64.56 200 MET A C 1
ATOM 1620 O O . MET A 1 200 ? -14.307 -2.530 5.708 1.00 64.56 200 MET A O 1
ATOM 1624 N N . ARG A 1 201 ? -13.310 -3.156 7.623 1.00 73.00 201 ARG A N 1
ATOM 1625 C CA . ARG A 1 201 ? -14.427 -3.963 8.115 1.00 73.00 201 ARG A CA 1
ATOM 1626 C C . ARG A 1 201 ? -14.777 -3.463 9.505 1.00 73.00 201 ARG A C 1
ATOM 1628 O O . ARG A 1 201 ? -14.023 -3.688 10.454 1.00 73.00 201 ARG A O 1
ATOM 1635 N N . TYR A 1 202 ? -15.900 -2.762 9.607 1.00 72.50 202 TYR A N 1
ATOM 1636 C CA . TYR A 1 202 ? -16.431 -2.271 10.871 1.00 72.50 202 TYR A CA 1
ATOM 1637 C C . TYR A 1 202 ? -17.775 -2.935 11.150 1.00 72.50 202 TYR A C 1
ATOM 1639 O O . TYR A 1 202 ? -18.692 -2.862 10.335 1.00 72.50 202 TYR A O 1
ATOM 1647 N N . VAL A 1 203 ? -17.871 -3.629 12.284 1.00 71.38 203 VAL A N 1
ATOM 1648 C CA . VAL A 1 203 ? -19.071 -4.359 12.696 1.00 71.38 203 VAL A CA 1
ATOM 1649 C C . VAL A 1 203 ? -19.551 -3.791 14.023 1.00 71.38 203 VAL A C 1
ATOM 1651 O O . VAL A 1 203 ? -18.832 -3.812 15.024 1.00 71.38 203 VAL A O 1
ATOM 1654 N N . ILE A 1 204 ? -20.787 -3.303 14.035 1.00 66.19 204 ILE A N 1
ATOM 1655 C CA . ILE A 1 204 ? -21.439 -2.744 15.220 1.00 66.19 204 ILE A CA 1
ATOM 1656 C C . ILE A 1 204 ? -22.566 -3.688 15.625 1.00 66.19 204 ILE A C 1
ATOM 1658 O O . ILE A 1 204 ? -23.357 -4.114 14.780 1.00 66.19 204 ILE A O 1
ATOM 1662 N N . LYS A 1 205 ? -22.663 -4.012 16.917 1.00 62.44 205 LYS A N 1
ATOM 1663 C CA . LYS A 1 205 ? -23.863 -4.669 17.433 1.00 62.44 205 LYS A CA 1
ATOM 1664 C C . LYS A 1 205 ? -24.971 -3.629 17.522 1.00 62.44 205 LYS A C 1
ATOM 1666 O O . LYS A 1 205 ? -24.849 -2.677 18.286 1.00 62.44 205 LYS A O 1
ATOM 1671 N N . TYR A 1 206 ? -26.055 -3.834 16.787 1.00 51.81 206 TYR A N 1
ATOM 1672 C CA . TYR A 1 206 ? -27.274 -3.065 16.993 1.00 51.81 206 TYR A CA 1
ATOM 1673 C C . TYR A 1 206 ? -28.173 -3.821 17.974 1.00 51.81 206 TYR A C 1
ATOM 1675 O O . TYR A 1 206 ? -28.550 -4.965 17.713 1.00 51.81 206 TYR A O 1
ATOM 1683 N N . GLU A 1 207 ? -28.468 -3.217 19.121 1.00 57.03 207 GLU A N 1
ATOM 1684 C CA . GLU A 1 207 ? -29.514 -3.699 20.025 1.00 57.03 207 GLU A CA 1
ATOM 1685 C C . GLU A 1 207 ? -30.804 -2.949 19.660 1.00 57.03 207 GLU A C 1
ATOM 1687 O O . GLU A 1 207 ? -30.813 -1.720 19.663 1.00 57.03 207 GLU A O 1
ATOM 1692 N N . LYS A 1 208 ? -31.844 -3.689 19.248 1.00 44.84 208 LYS A N 1
ATOM 1693 C CA . LYS A 1 208 ? -33.220 -3.181 19.158 1.00 44.84 208 LYS A CA 1
ATOM 1694 C C . LYS A 1 208 ? -33.912 -3.382 20.494 1.00 44.84 208 LYS A C 1
ATOM 1696 O O . LYS A 1 208 ? -33.691 -4.469 21.076 1.00 44.84 208 LYS A O 1
#

pLDDT: mean 89.28, std 10.31, range [44.69, 98.25]

Secondary structure (DSSP, 8-state):
-------SEEEEEEEEEEEEEEEETTEEEEEEEEEEEEEEEEEEETTEEEEEE---GGGTHHHHHHHHHHHHH-TT---SSHHHHHHHHHTT--SEEEEEEETTEEEEEEEE---TTT-EEEEEE-TT---EE--HHHHHHHHHHHHHT-HHHHHHHHHHHSEEETTEEEEEETTEEEEEESS----TTSEEE-B-SS--EEEEPPP-

Sequence (208 aa):
MIKKWRYSSLISCPSIVILGEFKYRDTYGYVLLPLVYPRVNIGVRNGKLEVISRIPNSFLGEIVEKVCKNILCSQNYVSTDFLENVVYKTMFYGGYIVYLKTGNEAIPLTIELINTDKYKFYYRHVDGNKQTNASLEDWIVFGSSLRTGFEETMFSICRDIGSVEENKCYLKTLMGELIITTKIINTVEFHRVVPENSPMRYVIKYEK

Radius of gyration: 17.78 Å; chains: 1; bounding box: 51×44×49 Å

Organism: Staphylothermus marinus (NCBI:txid2280)

Foldseek 3Di:
DPPPDFFQKKKKFFQKWFLFKEDDPPKIKTKMFTFPDDIWMWGHGPNDIDIDGPDPVLRVRVLRNVLRVCVVVPVDDDDLALVSQVSNVPLAAFAMWMWMDDNSHTDTPDGAHFPQLQKWKWWAFDPPWDFFYDHPVLSVQCSVCRRVVVLVSNQVSLVVRHNDDPQWRWGTIPGTIMIMHRDDDDDPRIDTITGGRGGIDMDGDDDD